Protein AF-A0A097CS65-F1 (afdb_monomer_lite)

Secondary structure (DSSP, 8-state):
-TT-HHHHHHHHHT-SS--HHHHHHHHHHHHHHTS---SS---HHHHHHHHHHHHHHTT------HHHHHHHHHT-BTTB--SSTTS---HHHHHHHHHHHHHTT----GGGGGGGB-SSSB-SSTT-----HHHHHHHHHHHHHHHHTT-GGGHHHHHHHHHHHHHTS-TTS---BTTBS-HHHHHHHHHHHHHHHS-HHHHHHHHHHHHHHHHHT--TTS---SSS--HHHHHHHHHHHHHS-----HHHHHHHHHHGGG--SS---PPP-EESSSEE--HHHHHHHHHHHHHHHHHHHHHHHHHHHHTS--------

Structure (mmCIF, N/CA/C/O backbone):
data_AF-A0A097CS65-F1
#
_entry.id   AF-A0A097CS65-F1
#
loop_
_atom_site.group_PDB
_atom_site.id
_atom_site.type_symbol
_atom_site.label_atom_id
_atom_site.label_alt_id
_atom_site.label_comp_id
_atom_site.label_asym_id
_atom_site.label_entity_id
_atom_site.label_seq_id
_atom_site.pdbx_PDB_ins_code
_atom_site.Cartn_x
_atom_site.Cartn_y
_atom_site.Cartn_z
_atom_site.occupancy
_atom_site.B_iso_or_equiv
_atom_site.auth_seq_id
_atom_site.auth_comp_id
_atom_site.auth_asym_id
_atom_site.auth_atom_id
_atom_site.pdbx_PDB_model_num
ATOM 1 N N . MET A 1 1 ? 13.591 -2.647 -22.847 1.00 85.56 1 MET A N 1
ATOM 2 C CA . MET A 1 1 ? 13.984 -1.318 -22.325 1.00 85.56 1 MET A CA 1
ATOM 3 C C . MET A 1 1 ? 13.027 -0.907 -21.216 1.00 85.56 1 MET A C 1
ATOM 5 O O . MET A 1 1 ? 11.834 -0.868 -21.488 1.00 85.56 1 MET A O 1
ATOM 9 N N . GLY A 1 2 ? 13.518 -0.660 -19.992 1.00 87.50 2 GLY A N 1
ATOM 10 C CA . GLY A 1 2 ? 12.720 -0.117 -18.874 1.00 87.50 2 GLY A CA 1
ATOM 11 C C . GLY A 1 2 ? 11.403 -0.847 -18.605 1.00 87.50 2 GLY A C 1
ATOM 12 O O . GLY A 1 2 ? 10.388 -0.191 -18.410 1.00 87.50 2 GLY A O 1
ATOM 13 N N . ALA A 1 3 ? 11.395 -2.180 -18.748 1.00 91.38 3 ALA A N 1
ATOM 14 C CA . ALA A 1 3 ? 10.194 -3.020 -18.682 1.00 91.38 3 ALA A CA 1
ATOM 15 C C . ALA A 1 3 ? 8.990 -2.512 -19.517 1.00 91.38 3 ALA A C 1
ATOM 17 O O . ALA A 1 3 ? 7.854 -2.863 -19.239 1.00 91.38 3 ALA A O 1
ATOM 18 N N . SER A 1 4 ? 9.198 -1.696 -20.552 1.00 94.25 4 SER A N 1
ATOM 19 C CA . SER A 1 4 ? 8.121 -1.062 -21.313 1.00 94.25 4 SER A CA 1
ATOM 20 C C . SER A 1 4 ? 8.055 -1.640 -22.731 1.00 94.25 4 SER A C 1
ATOM 22 O O . SER A 1 4 ? 8.985 -1.401 -23.516 1.00 94.25 4 SER A O 1
ATOM 24 N N . PRO A 1 5 ? 6.942 -2.288 -23.134 1.00 94.19 5 PRO A N 1
ATOM 25 C CA . PRO A 1 5 ? 6.734 -2.721 -24.517 1.00 94.19 5 PRO A CA 1
ATOM 26 C C . PRO A 1 5 ? 6.840 -1.567 -25.519 1.00 94.19 5 PRO A C 1
ATOM 28 O O . PRO A 1 5 ? 7.609 -1.661 -26.472 1.00 94.19 5 PRO A O 1
ATOM 31 N N . ALA A 1 6 ? 6.190 -0.431 -25.241 1.00 94.62 6 ALA A N 1
ATOM 32 C CA . ALA A 1 6 ? 6.225 0.747 -26.113 1.00 94.62 6 ALA A CA 1
ATOM 33 C C . ALA A 1 6 ? 7.654 1.286 -26.330 1.00 94.62 6 ALA A C 1
ATOM 35 O O . ALA A 1 6 ? 8.128 1.357 -27.462 1.00 94.62 6 ALA A O 1
ATOM 36 N N . ALA A 1 7 ? 8.386 1.588 -25.249 1.00 94.12 7 ALA A N 1
ATOM 37 C CA . ALA A 1 7 ? 9.783 2.020 -25.335 1.00 94.12 7 ALA A CA 1
ATOM 38 C C . ALA A 1 7 ? 10.686 0.996 -26.043 1.00 94.12 7 ALA A C 1
ATOM 40 O O . ALA A 1 7 ? 11.592 1.378 -26.776 1.00 94.12 7 ALA A O 1
ATOM 41 N N . THR A 1 8 ? 10.443 -0.304 -25.851 1.00 94.44 8 THR A N 1
ATOM 42 C CA . THR A 1 8 ? 11.221 -1.356 -26.521 1.00 94.44 8 THR A CA 1
ATOM 43 C C . THR A 1 8 ? 10.946 -1.392 -28.025 1.00 94.44 8 THR A C 1
ATOM 45 O O . THR A 1 8 ? 11.889 -1.538 -28.799 1.00 94.44 8 THR A O 1
ATOM 48 N N . ALA A 1 9 ? 9.695 -1.191 -28.448 1.00 94.56 9 ALA A N 1
ATOM 49 C CA . ALA A 1 9 ? 9.326 -1.094 -29.859 1.00 94.56 9 ALA A CA 1
ATOM 50 C C . ALA A 1 9 ? 9.947 0.138 -30.539 1.00 94.56 9 ALA A C 1
ATOM 52 O O . ALA A 1 9 ? 10.549 0.008 -31.603 1.00 94.56 9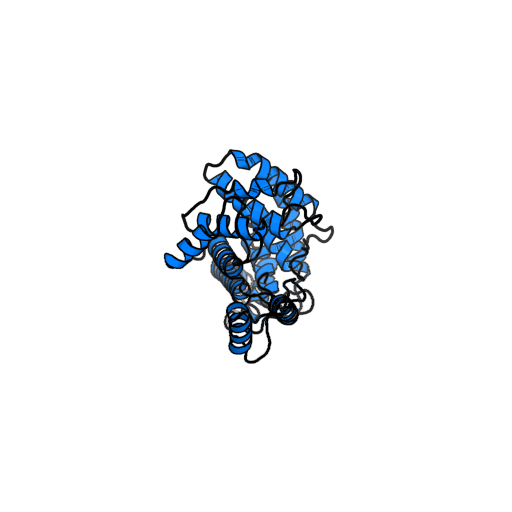 ALA A O 1
ATOM 53 N N . VAL A 1 10 ? 9.875 1.312 -29.899 1.00 94.94 10 VAL A N 1
ATOM 54 C CA . VAL A 1 10 ? 10.519 2.541 -30.402 1.00 94.94 10 VAL A CA 1
ATOM 55 C C . VAL A 1 10 ? 12.034 2.363 -30.490 1.00 94.94 10 VAL A C 1
ATOM 57 O O . VAL A 1 10 ? 12.642 2.686 -31.509 1.00 94.94 10 VAL A O 1
ATOM 60 N N . TRP A 1 11 ? 12.648 1.800 -29.446 1.00 94.25 11 TRP A N 1
ATOM 61 C CA . TRP A 1 11 ? 14.084 1.543 -29.423 1.00 94.25 11 TRP A CA 1
ATOM 62 C C . TRP A 1 11 ? 14.510 0.613 -30.559 1.00 94.25 11 TRP A C 1
ATOM 64 O O . TRP A 1 11 ? 15.461 0.935 -31.259 1.00 94.25 11 TRP A O 1
ATOM 74 N N . LEU A 1 12 ? 13.783 -0.485 -30.796 1.00 94.38 12 LEU A N 1
ATOM 75 C CA . LEU A 1 12 ? 14.022 -1.381 -31.932 1.00 94.38 12 LEU A CA 1
ATOM 76 C C . LEU A 1 12 ? 13.880 -0.666 -33.283 1.00 94.38 12 LEU A C 1
ATOM 78 O O . LEU A 1 12 ? 14.727 -0.851 -34.152 1.00 94.38 12 LEU A O 1
ATOM 82 N N . GLY A 1 13 ? 12.857 0.176 -33.448 1.00 92.56 13 GLY A N 1
ATOM 83 C CA . GLY A 1 13 ? 12.603 0.906 -34.696 1.00 92.56 13 GLY A CA 1
ATOM 84 C C . GLY A 1 13 ? 13.707 1.893 -35.090 1.00 92.56 13 GLY A C 1
ATOM 85 O O . GLY A 1 13 ? 13.902 2.153 -36.274 1.00 92.56 13 GLY A O 1
ATOM 86 N N . HIS A 1 14 ? 14.469 2.412 -34.124 1.00 92.69 14 HIS A N 1
ATOM 87 C CA . HIS A 1 14 ? 15.597 3.315 -34.379 1.00 92.69 14 HIS A CA 1
ATOM 88 C C . HIS A 1 14 ? 16.941 2.602 -34.585 1.00 92.69 14 HIS A C 1
ATOM 90 O O . HIS A 1 14 ? 17.962 3.258 -34.813 1.00 92.69 14 HIS A O 1
ATOM 96 N N . ARG A 1 15 ? 16.982 1.268 -34.507 1.00 89.81 15 ARG A N 1
ATOM 97 C CA . ARG A 1 15 ? 18.226 0.514 -34.674 1.00 89.81 15 ARG A CA 1
ATOM 98 C C . ARG A 1 15 ? 18.501 0.179 -36.131 1.00 89.81 15 ARG A C 1
ATOM 100 O O . ARG A 1 15 ? 17.616 -0.175 -36.897 1.00 89.81 15 ARG A O 1
ATOM 107 N N . ARG A 1 16 ? 19.788 0.221 -36.485 1.00 81.81 16 ARG A N 1
ATOM 108 C CA . ARG A 1 16 ? 20.292 -0.240 -37.792 1.00 81.81 16 ARG A CA 1
ATOM 109 C C . ARG A 1 16 ? 20.439 -1.761 -37.853 1.00 81.81 16 ARG A C 1
ATOM 111 O O . ARG A 1 16 ? 20.430 -2.324 -38.940 1.00 81.81 16 ARG A O 1
ATOM 118 N N . THR A 1 17 ? 20.605 -2.408 -36.699 1.00 85.00 17 THR A N 1
ATOM 119 C CA . THR A 1 17 ? 20.734 -3.861 -36.558 1.00 85.00 17 THR A CA 1
ATOM 120 C C . THR A 1 17 ? 19.657 -4.399 -35.630 1.00 85.00 17 THR A C 1
ATOM 122 O O . THR A 1 17 ? 19.383 -3.813 -34.576 1.00 85.00 17 THR A O 1
ATOM 125 N N . ASP A 1 18 ? 19.065 -5.520 -36.035 1.00 85.25 18 ASP A N 1
ATOM 126 C CA . ASP A 1 18 ? 18.045 -6.209 -35.253 1.00 85.25 18 ASP A CA 1
ATOM 127 C C . ASP A 1 18 ? 18.592 -6.637 -33.880 1.00 85.25 18 ASP A C 1
ATOM 129 O O . ASP A 1 18 ? 19.788 -6.902 -33.721 1.00 85.25 18 ASP A O 1
ATOM 133 N N . ASP A 1 19 ? 17.708 -6.695 -32.887 1.00 92.75 19 ASP A N 1
ATOM 134 C CA . ASP A 1 19 ? 18.006 -7.209 -31.553 1.00 92.75 19 ASP A CA 1
ATOM 135 C C . ASP A 1 19 ? 17.036 -8.362 -31.242 1.00 92.75 19 ASP A C 1
ATOM 137 O O . ASP A 1 19 ? 15.891 -8.134 -30.825 1.00 92.75 19 ASP A O 1
ATOM 141 N N . PRO A 1 20 ? 17.484 -9.622 -31.417 1.00 94.56 20 PRO A N 1
ATOM 142 C CA . PRO A 1 20 ? 16.637 -10.788 -31.203 1.00 94.56 20 PRO A CA 1
ATOM 143 C C . PRO A 1 20 ? 16.089 -10.903 -29.777 1.00 94.56 20 PRO A C 1
ATOM 145 O O . PRO A 1 20 ? 15.049 -11.527 -29.577 1.00 94.56 20 PRO A O 1
ATOM 148 N N . ALA A 1 21 ? 16.764 -10.344 -28.767 1.00 93.44 21 ALA A N 1
ATOM 149 C CA . ALA A 1 21 ? 16.286 -10.400 -27.389 1.00 93.44 21 ALA A CA 1
ATOM 150 C C . ALA A 1 21 ? 15.128 -9.422 -27.170 1.00 93.44 21 ALA A C 1
ATOM 152 O O . ALA A 1 21 ? 14.104 -9.807 -26.602 1.00 93.44 21 ALA A O 1
ATOM 153 N N . ALA A 1 22 ? 15.256 -8.192 -27.670 1.00 93.31 22 ALA A N 1
ATOM 154 C CA . ALA A 1 22 ? 14.179 -7.210 -27.619 1.00 93.31 22 ALA A CA 1
ATOM 155 C C . ALA A 1 22 ? 12.960 -7.656 -28.445 1.00 93.31 22 ALA A C 1
ATOM 157 O O . ALA A 1 22 ? 11.827 -7.476 -27.997 1.00 93.31 22 ALA A O 1
ATOM 158 N N . ARG A 1 23 ? 13.173 -8.301 -29.602 1.00 94.69 23 ARG A N 1
ATOM 159 C CA . ARG A 1 23 ? 12.072 -8.843 -30.410 1.00 94.69 23 ARG A CA 1
ATOM 160 C C . ARG A 1 23 ? 11.358 -10.004 -29.723 1.00 94.69 23 ARG A C 1
ATOM 162 O O . ARG A 1 23 ? 10.144 -9.942 -29.567 1.00 94.69 23 ARG A O 1
ATOM 169 N N . ARG A 1 24 ? 12.105 -10.981 -29.191 1.00 95.62 24 ARG A N 1
ATOM 170 C CA . ARG A 1 24 ? 11.527 -12.065 -28.374 1.00 95.62 24 ARG A CA 1
ATOM 171 C C . ARG A 1 24 ? 10.741 -11.538 -27.176 1.00 95.62 24 ARG A C 1
ATOM 173 O O . ARG A 1 24 ? 9.724 -12.123 -26.826 1.00 95.62 24 ARG A O 1
ATOM 180 N N . TYR A 1 25 ? 11.204 -10.460 -26.542 1.00 94.44 25 TYR A N 1
ATOM 181 C CA . TYR A 1 25 ? 10.463 -9.816 -25.460 1.00 94.44 25 TYR A CA 1
ATOM 182 C C . TYR A 1 25 ? 9.102 -9.295 -25.943 1.00 94.44 25 TYR A C 1
ATOM 184 O O . TYR A 1 25 ? 8.091 -9.613 -25.323 1.00 94.44 25 TYR A O 1
ATOM 192 N N . LEU A 1 26 ? 9.053 -8.556 -27.056 1.00 95.19 26 LEU A N 1
ATOM 193 C CA . LEU A 1 26 ? 7.787 -8.063 -27.611 1.00 95.19 26 LEU A CA 1
ATOM 194 C C . LEU A 1 26 ? 6.860 -9.211 -28.027 1.00 95.19 26 LEU A C 1
ATOM 196 O O . LEU A 1 26 ? 5.693 -9.210 -27.639 1.00 95.19 26 LEU A O 1
ATOM 200 N N . ASP A 1 27 ? 7.390 -10.212 -28.735 1.00 95.50 27 ASP A N 1
ATOM 201 C CA . ASP A 1 27 ? 6.625 -11.383 -29.176 1.00 95.50 27 ASP A CA 1
ATOM 202 C C . ASP A 1 27 ? 6.021 -12.132 -27.977 1.00 95.50 27 ASP A C 1
ATOM 204 O O . ASP A 1 27 ? 4.841 -12.483 -27.985 1.00 95.50 27 ASP A O 1
ATOM 208 N N . ALA A 1 28 ? 6.798 -12.321 -26.905 1.00 94.56 28 ALA A N 1
ATOM 209 C CA . ALA A 1 28 ? 6.329 -12.977 -25.688 1.00 94.56 28 ALA A CA 1
ATOM 210 C C . ALA A 1 28 ? 5.225 -12.181 -24.974 1.00 94.56 28 ALA A C 1
ATOM 212 O O . ALA A 1 28 ? 4.265 -12.770 -24.472 1.00 94.56 28 ALA A O 1
ATOM 213 N N . VAL A 1 29 ? 5.343 -10.850 -24.919 1.00 93.31 29 VAL A N 1
ATOM 214 C CA . VAL A 1 29 ? 4.339 -9.993 -24.274 1.00 93.31 29 VAL A CA 1
ATOM 215 C C . VAL A 1 29 ? 3.027 -9.994 -25.063 1.00 93.31 29 VAL A C 1
ATOM 217 O O . VAL A 1 29 ? 1.969 -10.152 -24.456 1.00 93.31 29 VAL A O 1
ATOM 220 N N . VAL A 1 30 ? 3.091 -9.898 -26.395 1.00 95.19 30 VAL A N 1
ATOM 221 C CA . VAL A 1 30 ? 1.914 -9.969 -27.279 1.00 95.19 30 VAL A CA 1
ATOM 222 C C . VAL A 1 30 ? 1.239 -11.337 -27.182 1.00 95.19 30 VAL A C 1
ATOM 224 O O . VAL A 1 30 ? 0.022 -11.418 -26.999 1.00 95.19 30 VAL A O 1
ATOM 227 N N . ALA A 1 31 ? 2.020 -12.419 -27.252 1.00 94.62 31 ALA A N 1
ATOM 228 C CA . ALA A 1 31 ? 1.500 -13.783 -27.192 1.00 94.62 31 ALA A CA 1
ATOM 229 C C . ALA A 1 31 ? 0.773 -14.077 -25.871 1.00 94.62 31 ALA A C 1
ATOM 231 O O . ALA A 1 31 ? -0.238 -14.775 -25.872 1.00 94.62 31 ALA A O 1
ATOM 232 N N . ARG A 1 32 ? 1.244 -13.516 -24.748 1.00 89.88 32 ARG A N 1
ATOM 233 C CA . ARG A 1 32 ? 0.662 -13.752 -23.416 1.00 89.88 32 ARG A CA 1
ATOM 234 C C . ARG A 1 32 ? -0.785 -13.269 -23.278 1.00 89.88 32 ARG A C 1
ATOM 236 O O . ARG A 1 32 ? -1.520 -13.831 -22.472 1.00 89.88 32 ARG A O 1
ATOM 243 N N . GLN A 1 33 ? -1.171 -12.234 -24.016 1.00 84.38 33 GLN A N 1
ATOM 244 C CA . GLN A 1 33 ? -2.496 -11.608 -23.929 1.00 84.38 33 GLN A CA 1
ATOM 245 C C . GLN A 1 33 ? -3.293 -11.727 -25.238 1.00 84.38 33 GLN A C 1
ATOM 247 O O . GLN A 1 33 ? -4.400 -11.208 -25.333 1.00 84.38 33 GLN A O 1
ATOM 252 N N . GLY A 1 34 ? -2.739 -12.390 -26.260 1.00 88.69 34 GLY A N 1
ATOM 253 C CA . GLY A 1 34 ? -3.389 -12.535 -27.563 1.00 88.69 34 GLY A CA 1
ATOM 254 C C . GLY A 1 34 ? -3.515 -11.224 -28.347 1.00 88.69 34 GLY A C 1
ATOM 255 O O . GLY A 1 34 ? -4.468 -11.066 -29.103 1.00 88.69 34 GLY A O 1
ATOM 256 N N . GLY A 1 35 ? -2.586 -10.278 -28.167 1.00 91.38 35 GLY A N 1
ATOM 257 C CA . GLY A 1 35 ? -2.581 -9.000 -28.891 1.00 91.38 35 GLY A CA 1
ATOM 258 C C . GLY A 1 35 ? -2.278 -7.793 -27.999 1.00 91.38 35 GLY A C 1
ATOM 259 O O . GLY A 1 35 ? -1.206 -7.206 -28.150 1.00 91.38 35 GLY A O 1
ATOM 260 N N . PRO A 1 36 ? -3.190 -7.405 -27.084 1.00 90.38 36 PRO A N 1
ATOM 261 C CA . PRO A 1 36 ? -2.984 -6.275 -26.177 1.00 90.38 36 PRO A CA 1
ATOM 262 C C . PRO A 1 36 ? -1.723 -6.430 -25.323 1.00 90.38 36 PRO A C 1
ATOM 264 O O . PRO A 1 36 ? -1.332 -7.539 -24.978 1.00 90.38 36 PRO A O 1
ATOM 267 N N . VAL A 1 37 ? -1.087 -5.326 -24.935 1.00 92.19 37 VAL A N 1
ATOM 268 C CA . VAL A 1 37 ? 0.133 -5.355 -24.111 1.00 92.19 37 VAL A CA 1
ATOM 269 C C . VAL A 1 37 ? 0.003 -4.400 -22.923 1.00 92.19 37 VAL A C 1
ATOM 271 O O . VAL A 1 37 ? -0.606 -3.344 -23.072 1.00 92.19 37 VAL A O 1
ATOM 274 N N . PRO A 1 38 ? 0.558 -4.737 -21.744 1.00 90.94 38 PRO A N 1
ATOM 275 C CA . PRO A 1 38 ? 0.570 -3.828 -20.602 1.00 90.94 38 PRO A CA 1
ATOM 276 C C . PRO A 1 38 ? 1.552 -2.670 -20.823 1.00 90.94 38 PRO A C 1
ATOM 278 O O . PRO A 1 38 ? 2.526 -2.789 -21.571 1.00 90.94 38 PRO A O 1
ATOM 281 N N . CYS A 1 39 ? 1.349 -1.571 -20.101 1.00 91.25 39 CYS A N 1
ATOM 282 C CA . CYS A 1 39 ? 2.249 -0.417 -20.103 1.00 91.25 39 CYS A CA 1
ATOM 283 C C . CYS A 1 39 ? 3.649 -0.737 -19.534 1.00 91.25 39 CYS A C 1
ATOM 285 O O . CYS A 1 39 ? 4.651 -0.174 -19.999 1.00 91.25 39 CYS A O 1
ATOM 287 N N . CYS A 1 40 ? 3.716 -1.681 -18.585 1.00 91.38 40 CYS A N 1
ATOM 288 C CA . CYS A 1 40 ? 4.924 -2.144 -17.912 1.00 91.38 40 CYS A CA 1
ATOM 289 C C . CYS A 1 40 ? 4.873 -3.663 -17.645 1.00 91.38 40 CYS A C 1
ATOM 291 O O . CYS A 1 40 ? 3.903 -4.190 -17.100 1.00 91.38 40 CYS A O 1
ATOM 293 N N . THR A 1 41 ? 5.913 -4.392 -18.050 1.00 92.38 41 THR A N 1
ATOM 294 C CA . THR A 1 41 ? 6.142 -5.810 -17.749 1.00 92.38 41 THR A CA 1
ATOM 295 C C . THR A 1 41 ? 7.604 -6.203 -18.027 1.00 92.38 41 THR A C 1
ATOM 297 O O . THR A 1 41 ? 8.161 -5.806 -19.059 1.00 92.38 41 THR A O 1
ATOM 300 N N . PRO A 1 42 ? 8.249 -7.019 -17.175 1.00 92.44 42 PRO A N 1
ATOM 301 C CA . PRO A 1 42 ? 7.727 -7.604 -15.938 1.00 92.44 42 PRO A CA 1
ATOM 302 C C . PRO A 1 42 ? 7.727 -6.630 -14.747 1.00 92.44 42 PRO A C 1
ATOM 304 O O . PRO A 1 42 ? 8.630 -5.815 -14.607 1.00 92.44 42 PRO A O 1
ATOM 307 N N . ILE A 1 43 ? 6.763 -6.811 -13.839 1.00 93.94 43 ILE A N 1
ATOM 308 C CA . ILE A 1 43 ? 6.668 -6.137 -12.526 1.00 93.94 43 ILE A CA 1
ATOM 309 C C . ILE A 1 43 ? 6.826 -7.145 -11.373 1.00 93.94 43 ILE A C 1
ATOM 311 O O . ILE A 1 43 ? 6.137 -7.096 -10.360 1.00 93.94 43 ILE A O 1
ATOM 315 N N . THR A 1 44 ? 7.679 -8.154 -11.564 1.00 93.88 44 THR A N 1
ATOM 316 C CA . THR A 1 44 ? 7.688 -9.365 -10.730 1.00 93.88 44 THR A CA 1
ATOM 317 C C . THR A 1 44 ? 8.073 -9.117 -9.280 1.00 93.88 44 THR A C 1
ATOM 319 O O . THR A 1 44 ? 7.498 -9.758 -8.407 1.00 93.88 44 THR A O 1
ATOM 322 N N . VAL A 1 45 ? 9.049 -8.244 -9.005 1.00 97.38 45 VAL A N 1
ATOM 323 C CA . VAL A 1 45 ? 9.486 -7.980 -7.623 1.00 97.38 45 VAL A CA 1
ATOM 324 C C . VAL A 1 45 ? 8.364 -7.270 -6.878 1.00 97.38 45 VAL A C 1
ATOM 326 O O . VAL A 1 45 ? 7.959 -7.748 -5.824 1.00 97.38 45 VAL A O 1
ATOM 329 N N . PHE A 1 46 ? 7.807 -6.229 -7.498 1.00 97.25 46 PHE A N 1
ATOM 330 C CA . PHE A 1 46 ? 6.639 -5.488 -7.028 1.00 97.25 46 PHE A CA 1
ATOM 331 C C . PHE A 1 46 ? 5.436 -6.399 -6.743 1.00 97.25 46 PHE A C 1
ATOM 333 O O . PHE A 1 46 ? 4.945 -6.451 -5.622 1.00 97.25 46 PHE A O 1
ATOM 340 N N . GLU A 1 47 ? 5.008 -7.208 -7.714 1.00 96.62 47 GLU A N 1
ATOM 341 C CA . GLU A 1 47 ? 3.840 -8.082 -7.557 1.00 96.62 47 GLU A CA 1
ATOM 342 C C . GLU A 1 47 ? 4.007 -9.083 -6.402 1.00 96.62 47 GLU A C 1
ATOM 344 O O . GLU A 1 47 ? 3.088 -9.298 -5.603 1.00 96.62 47 GLU A O 1
ATOM 349 N N . ARG A 1 48 ? 5.197 -9.680 -6.285 1.00 97.38 48 ARG A N 1
ATOM 350 C CA . ARG A 1 48 ? 5.505 -10.678 -5.255 1.00 97.38 48 ARG A CA 1
ATOM 351 C C . ARG A 1 48 ? 5.622 -10.054 -3.871 1.00 97.38 48 ARG A C 1
ATOM 353 O O . ARG A 1 48 ? 5.065 -10.610 -2.924 1.00 97.38 48 ARG A O 1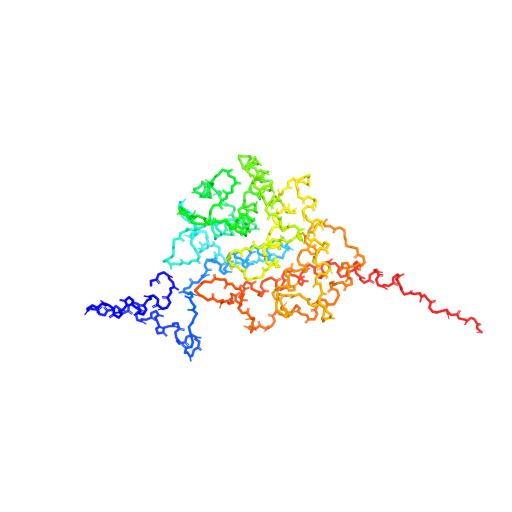
ATOM 360 N N . SER A 1 49 ? 6.333 -8.934 -3.744 1.00 98.06 49 SER A N 1
ATOM 361 C CA . SER A 1 49 ? 6.532 -8.279 -2.453 1.00 98.06 49 SER A CA 1
ATOM 362 C C . SER A 1 49 ? 5.223 -7.703 -1.921 1.00 98.06 49 SER A C 1
ATOM 364 O O . SER A 1 49 ? 4.886 -8.001 -0.779 1.00 98.06 49 SER A O 1
ATOM 366 N N . TRP A 1 50 ? 4.425 -7.002 -2.739 1.00 98.44 50 TRP A N 1
ATOM 367 C CA . TRP A 1 50 ? 3.119 -6.470 -2.317 1.00 98.44 50 TRP A CA 1
ATOM 368 C C . TRP A 1 50 ? 2.158 -7.568 -1.889 1.00 98.44 50 TRP A C 1
ATOM 370 O O . TRP A 1 50 ? 1.501 -7.443 -0.854 1.00 98.44 50 TRP A O 1
ATOM 380 N N . THR A 1 51 ? 2.081 -8.652 -2.667 1.00 98.12 51 THR A N 1
ATOM 381 C CA . THR A 1 51 ? 1.215 -9.791 -2.344 1.00 98.12 51 THR A CA 1
ATOM 382 C C . THR A 1 51 ? 1.592 -10.374 -0.985 1.00 98.12 51 THR A C 1
ATOM 384 O O . THR A 1 51 ? 0.740 -10.500 -0.107 1.00 98.12 51 THR A O 1
ATOM 387 N N . LEU A 1 52 ? 2.872 -10.691 -0.776 1.00 98.12 52 LEU A N 1
ATOM 388 C CA . LEU A 1 52 ? 3.333 -11.291 0.475 1.00 98.12 52 LEU A CA 1
ATOM 389 C C . LEU A 1 52 ? 3.218 -10.330 1.662 1.00 98.12 52 LEU A C 1
ATOM 391 O O . LEU A 1 52 ? 2.727 -10.74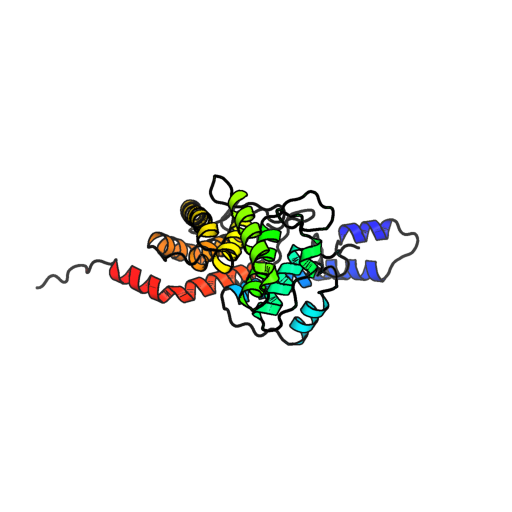1 2.710 1.00 98.12 52 LEU A O 1
ATOM 395 N N . ALA A 1 53 ? 3.606 -9.064 1.496 1.00 97.94 53 ALA A N 1
ATOM 396 C CA . ALA A 1 53 ? 3.476 -8.034 2.523 1.00 97.94 53 ALA A CA 1
ATOM 397 C C . ALA A 1 53 ? 2.017 -7.867 2.966 1.00 97.94 53 ALA A C 1
ATOM 399 O O . ALA A 1 53 ? 1.730 -7.911 4.159 1.00 97.94 53 ALA A O 1
ATOM 400 N N . THR A 1 54 ? 1.087 -7.760 2.013 1.00 98.31 54 THR A N 1
ATOM 401 C CA . THR A 1 54 ? -0.347 -7.576 2.286 1.00 98.31 54 THR A CA 1
ATOM 402 C C . THR A 1 54 ? -0.938 -8.754 3.057 1.00 98.31 54 THR A C 1
ATOM 404 O O . THR A 1 54 ? -1.624 -8.559 4.060 1.00 98.31 54 THR A O 1
ATOM 407 N N . LEU A 1 55 ? -0.646 -9.988 2.635 1.00 97.94 55 LEU A N 1
ATOM 408 C CA . LEU A 1 55 ? -1.145 -11.185 3.317 1.00 97.94 55 LEU A CA 1
ATOM 409 C C . LEU A 1 55 ? -0.511 -11.352 4.708 1.00 97.94 55 LEU A C 1
ATOM 411 O O . LEU A 1 55 ? -1.211 -11.643 5.681 1.00 97.94 55 LEU A O 1
ATOM 415 N N . ALA A 1 56 ? 0.798 -11.120 4.824 1.00 95.94 56 ALA A N 1
ATOM 416 C CA . ALA A 1 56 ? 1.512 -11.238 6.089 1.00 95.94 56 ALA A CA 1
ATOM 417 C C . ALA A 1 56 ? 1.111 -10.147 7.096 1.00 95.94 56 ALA A C 1
ATOM 419 O O . ALA A 1 56 ? 1.097 -10.410 8.302 1.00 95.94 56 ALA A O 1
ATOM 420 N N . ARG A 1 57 ? 0.755 -8.940 6.632 1.00 95.50 57 ARG A N 1
ATOM 421 C CA . ARG A 1 57 ? 0.278 -7.823 7.467 1.00 95.50 57 ARG A CA 1
ATOM 422 C C . ARG A 1 57 ? -0.952 -8.217 8.281 1.00 95.50 57 ARG A C 1
ATOM 424 O O . ARG A 1 57 ? -0.967 -8.020 9.491 1.00 95.50 57 ARG A O 1
ATOM 431 N N . VAL A 1 58 ? -1.933 -8.863 7.649 1.00 95.69 58 VAL A N 1
ATOM 432 C CA . VAL A 1 58 ? -3.167 -9.326 8.317 1.00 95.69 58 VAL A CA 1
ATOM 433 C C . VAL A 1 58 ? -3.012 -10.672 9.040 1.00 95.69 58 VAL A C 1
ATOM 435 O O . VAL A 1 58 ? -4.001 -11.291 9.437 1.00 95.69 58 VAL A O 1
ATOM 438 N N . GLY A 1 59 ? -1.776 -11.160 9.189 1.00 94.12 59 GLY A N 1
ATOM 439 C CA . GLY A 1 59 ? -1.481 -12.420 9.868 1.00 94.12 59 GLY A CA 1
ATOM 440 C C . GLY A 1 59 ? -2.040 -13.647 9.146 1.00 94.12 59 GLY A C 1
ATOM 441 O O . GLY A 1 59 ? -2.352 -14.649 9.792 1.00 94.12 59 GLY A O 1
ATOM 442 N N . LEU A 1 60 ? -2.217 -13.583 7.820 1.00 95.12 60 LEU A N 1
ATOM 443 C CA . LEU A 1 60 ? -2.533 -14.781 7.054 1.00 95.12 60 LEU A CA 1
ATOM 444 C C . LEU A 1 60 ? -1.273 -15.662 7.002 1.00 95.12 60 LEU A C 1
ATOM 446 O O . LEU A 1 60 ? -0.233 -15.183 6.545 1.00 95.12 60 LEU A O 1
ATOM 450 N N . PRO A 1 61 ? -1.336 -16.930 7.447 1.00 90.12 61 PRO A N 1
ATOM 451 C CA . PRO A 1 61 ? -0.205 -17.832 7.312 1.00 90.12 61 PRO A CA 1
ATOM 452 C C . PRO A 1 61 ? 0.037 -18.093 5.825 1.00 90.12 61 PRO A C 1
ATOM 454 O O . PRO A 1 61 ? -0.823 -18.631 5.127 1.00 90.12 61 PRO A O 1
ATOM 457 N N . VAL A 1 62 ? 1.205 -17.681 5.344 1.00 91.06 62 VAL A N 1
ATOM 458 C CA . VAL A 1 62 ? 1.674 -17.933 3.983 1.00 91.06 62 VAL A CA 1
ATOM 459 C C . VAL A 1 62 ? 2.986 -18.704 4.057 1.00 91.06 62 VAL A C 1
ATOM 461 O O . VAL A 1 62 ? 3.846 -18.389 4.876 1.00 91.06 62 VAL A O 1
ATOM 464 N N . ASP A 1 63 ? 3.132 -19.705 3.196 1.00 91.75 63 ASP A N 1
ATOM 465 C CA . ASP A 1 63 ? 4.355 -20.500 3.059 1.00 91.75 63 ASP A CA 1
ATOM 466 C C . ASP A 1 63 ? 4.887 -20.357 1.624 1.00 91.75 63 ASP A C 1
ATOM 468 O O . ASP A 1 63 ? 4.631 -21.201 0.757 1.00 91.75 63 ASP A O 1
ATOM 472 N N . PRO A 1 64 ? 5.523 -19.215 1.295 1.00 92.62 64 PRO A N 1
ATOM 473 C CA . PRO A 1 64 ? 6.124 -19.041 -0.013 1.00 92.62 64 PRO A CA 1
ATOM 474 C C . PRO A 1 64 ? 7.301 -20.005 -0.154 1.00 92.62 64 PRO A C 1
ATOM 476 O O . PRO A 1 64 ? 8.241 -19.978 0.638 1.00 92.62 64 PRO A O 1
ATOM 479 N N . GLY A 1 65 ? 7.288 -20.819 -1.212 1.00 92.75 65 GLY A N 1
ATOM 480 C CA . GLY A 1 65 ? 8.373 -21.763 -1.472 1.00 92.75 65 GLY A CA 1
ATOM 481 C C . GLY A 1 65 ? 9.748 -21.082 -1.483 1.00 92.75 65 GLY A C 1
ATOM 482 O O . GLY A 1 65 ? 9.890 -19.950 -1.952 1.00 92.75 65 GLY A O 1
ATOM 483 N N . ALA A 1 66 ? 10.781 -21.793 -1.017 1.00 92.81 66 ALA A N 1
ATOM 484 C CA . ALA A 1 66 ? 12.123 -21.245 -0.780 1.00 92.81 66 ALA A CA 1
ATOM 485 C C . ALA A 1 66 ? 12.714 -20.462 -1.969 1.00 92.81 66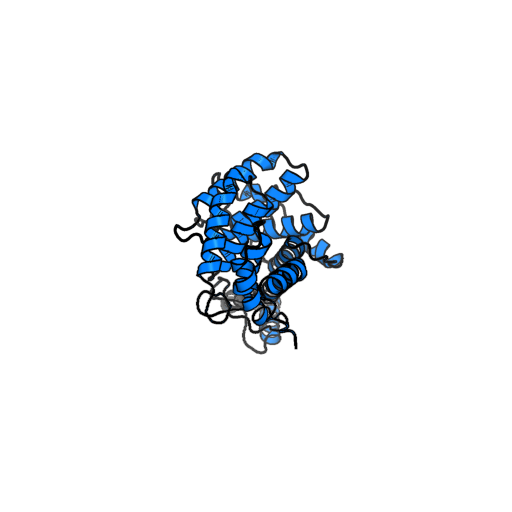 ALA A C 1
ATOM 487 O O . ALA A 1 66 ? 13.400 -19.460 -1.770 1.00 92.81 66 ALA A O 1
ATOM 488 N N . ARG A 1 67 ? 12.405 -20.874 -3.207 1.00 95.12 67 ARG A N 1
ATOM 489 C CA . ARG A 1 67 ? 12.822 -20.166 -4.427 1.00 95.12 67 ARG A CA 1
ATOM 490 C C . ARG A 1 67 ? 12.280 -18.735 -4.495 1.00 95.12 67 ARG A C 1
ATOM 492 O O . ARG A 1 67 ? 13.023 -17.833 -4.852 1.00 95.12 67 ARG A O 1
ATOM 499 N N . LEU A 1 68 ? 11.012 -18.518 -4.145 1.00 94.62 68 LEU A N 1
ATOM 500 C CA . LEU A 1 68 ? 10.390 -17.194 -4.191 1.00 94.62 68 LEU A CA 1
ATOM 501 C C . LEU A 1 68 ? 11.044 -16.235 -3.187 1.00 94.62 68 LEU A C 1
ATOM 503 O O . LEU A 1 68 ? 11.339 -15.093 -3.531 1.00 94.62 68 LEU A O 1
ATOM 507 N N . LEU A 1 69 ? 11.314 -16.719 -1.971 1.00 94.19 69 LEU A N 1
ATOM 508 C CA . LEU A 1 69 ? 12.025 -15.953 -0.945 1.00 94.19 69 LEU A CA 1
ATOM 509 C C . LEU A 1 69 ? 13.452 -15.610 -1.381 1.00 94.19 69 LEU A C 1
ATOM 511 O O . LEU A 1 69 ? 13.882 -14.471 -1.222 1.00 94.19 69 LEU A O 1
ATOM 515 N N . ALA A 1 70 ? 14.168 -16.579 -1.959 1.00 94.81 70 ALA A N 1
ATOM 516 C CA . ALA A 1 70 ? 15.514 -16.360 -2.475 1.00 94.81 70 ALA A CA 1
ATOM 517 C C . ALA A 1 70 ? 15.526 -15.332 -3.617 1.00 94.81 70 ALA A C 1
ATOM 519 O O . ALA A 1 70 ? 16.390 -14.463 -3.639 1.00 94.81 70 ALA A O 1
ATOM 520 N N . GLU A 1 71 ? 14.551 -15.384 -4.529 1.00 95.12 71 GLU A N 1
ATOM 521 C CA . GLU A 1 71 ? 14.416 -14.415 -5.624 1.00 95.12 71 GLU A CA 1
ATOM 522 C C . GLU A 1 71 ? 14.108 -12.996 -5.116 1.00 95.12 71 GLU A C 1
ATOM 524 O O . GLU A 1 71 ? 14.648 -12.035 -5.656 1.00 95.12 71 GLU A O 1
ATOM 529 N N . LEU A 1 72 ? 13.282 -12.845 -4.073 1.00 95.44 72 LEU A N 1
ATOM 530 C CA . LEU A 1 72 ? 13.020 -11.540 -3.451 1.00 95.44 72 LEU A CA 1
ATOM 531 C C . LEU A 1 72 ? 14.240 -10.993 -2.708 1.00 95.44 72 LEU A C 1
ATOM 533 O O . LEU A 1 72 ? 14.566 -9.821 -2.859 1.00 95.44 72 LEU A O 1
ATOM 537 N N . ALA A 1 73 ? 14.938 -11.837 -1.947 1.00 96.00 73 ALA A N 1
ATOM 538 C CA . ALA A 1 73 ? 16.170 -11.440 -1.272 1.00 96.00 73 ALA A CA 1
ATOM 539 C C . ALA A 1 73 ? 17.262 -11.044 -2.279 1.00 96.00 73 ALA A C 1
ATOM 541 O O . ALA A 1 73 ? 17.933 -10.038 -2.089 1.00 96.00 73 ALA A O 1
ATOM 542 N N . ALA A 1 74 ? 17.393 -11.783 -3.385 1.00 95.62 74 ALA A N 1
ATOM 543 C CA . ALA A 1 74 ? 18.346 -11.477 -4.450 1.00 95.62 74 ALA A CA 1
ATOM 544 C C . ALA A 1 74 ? 17.999 -10.203 -5.243 1.00 95.62 74 ALA A C 1
ATOM 546 O O . ALA A 1 74 ? 18.863 -9.669 -5.934 1.00 95.62 74 ALA A O 1
ATOM 547 N N . ALA A 1 75 ? 16.756 -9.716 -5.161 1.00 95.75 75 ALA A N 1
ATOM 548 C CA . ALA A 1 75 ? 16.363 -8.450 -5.773 1.00 95.75 75 ALA A CA 1
ATOM 549 C C . ALA A 1 75 ? 16.852 -7.223 -4.982 1.00 95.75 75 ALA A C 1
ATOM 551 O O . ALA A 1 75 ? 16.870 -6.128 -5.540 1.00 95.75 75 ALA A O 1
ATOM 552 N N . LEU A 1 76 ? 17.246 -7.388 -3.711 1.00 96.12 76 LEU A N 1
ATOM 553 C CA . LEU A 1 76 ? 17.821 -6.319 -2.894 1.00 96.12 76 LEU A CA 1
ATOM 554 C C . LEU A 1 76 ? 19.319 -6.167 -3.185 1.00 96.12 76 LEU A C 1
ATOM 556 O O . LEU A 1 76 ? 20.122 -7.044 -2.869 1.00 96.12 76 LEU A O 1
ATOM 560 N N . GLY A 1 77 ? 19.694 -5.025 -3.755 1.00 94.94 77 GLY A N 1
ATOM 561 C CA . GLY A 1 77 ? 21.079 -4.576 -3.882 1.00 94.94 77 GLY A CA 1
ATOM 562 C C . GLY A 1 77 ? 21.434 -3.458 -2.889 1.00 94.94 77 GLY A C 1
ATOM 563 O O . GLY A 1 77 ? 20.606 -3.077 -2.059 1.00 94.94 77 GLY A O 1
ATOM 564 N N . PRO A 1 78 ? 22.649 -2.881 -2.996 1.00 94.38 78 PRO A N 1
ATOM 565 C CA . PRO A 1 78 ? 23.094 -1.770 -2.145 1.00 94.38 78 PRO A CA 1
ATOM 566 C C . PRO A 1 78 ? 22.165 -0.549 -2.200 1.00 94.38 78 PRO A C 1
ATOM 568 O O . PRO A 1 78 ? 21.891 0.071 -1.180 1.00 94.38 78 PRO A O 1
ATOM 571 N N . ASP A 1 79 ? 21.622 -0.258 -3.384 1.00 95.75 79 ASP A N 1
ATOM 572 C CA . ASP A 1 79 ? 20.685 0.847 -3.614 1.00 95.75 79 ASP A CA 1
ATOM 573 C C . ASP A 1 79 ? 19.211 0.464 -3.366 1.00 95.75 79 ASP A C 1
ATOM 575 O O . ASP A 1 79 ? 18.319 1.282 -3.584 1.00 95.75 79 ASP A O 1
ATOM 579 N N . GLY A 1 80 ? 18.935 -0.768 -2.926 1.00 97.62 80 GLY A N 1
ATOM 580 C CA . GLY A 1 80 ? 17.583 -1.303 -2.761 1.00 97.62 80 GLY A CA 1
ATOM 581 C C . GLY A 1 80 ? 17.150 -2.237 -3.895 1.00 97.62 80 GLY A C 1
ATOM 582 O O . GLY A 1 80 ? 17.982 -2.864 -4.550 1.00 97.62 80 GLY A O 1
ATOM 583 N N . ALA A 1 81 ? 15.840 -2.366 -4.095 1.00 97.88 81 ALA A N 1
ATOM 584 C CA . ALA A 1 81 ? 15.212 -3.205 -5.110 1.00 97.88 81 ALA A CA 1
ATOM 585 C C . ALA A 1 81 ? 14.426 -2.362 -6.120 1.00 97.88 81 ALA A C 1
ATOM 587 O O . ALA A 1 81 ? 13.838 -1.340 -5.774 1.00 97.88 81 ALA A O 1
ATOM 588 N N . ALA A 1 82 ? 14.399 -2.825 -7.368 1.00 96.56 82 ALA A N 1
ATOM 589 C CA . ALA A 1 82 ? 13.566 -2.270 -8.429 1.00 96.56 82 ALA A CA 1
ATOM 590 C C . ALA A 1 82 ? 12.256 -3.053 -8.559 1.00 96.56 82 ALA A C 1
ATOM 592 O O . ALA A 1 82 ? 12.226 -4.257 -8.287 1.00 96.56 82 ALA A O 1
ATOM 593 N N . THR A 1 83 ? 11.207 -2.416 -9.088 1.00 94.75 83 THR A N 1
ATOM 594 C CA . THR A 1 83 ? 9.914 -3.050 -9.435 1.00 94.75 83 THR A CA 1
ATOM 595 C C . THR A 1 83 ? 10.077 -4.349 -10.246 1.00 94.75 83 THR A C 1
ATOM 597 O O . THR A 1 83 ? 9.330 -5.322 -10.074 1.00 94.75 83 THR A O 1
ATOM 600 N N . GLY A 1 84 ? 11.078 -4.390 -11.128 1.00 91.62 84 GLY A N 1
ATOM 601 C CA . GLY A 1 84 ? 11.432 -5.551 -11.935 1.00 91.62 84 GLY A CA 1
ATOM 602 C C . GLY A 1 84 ? 12.766 -5.371 -12.671 1.00 91.62 84 GLY A C 1
ATOM 603 O O . GLY A 1 84 ? 13.335 -4.276 -12.673 1.00 91.62 84 GLY A O 1
ATOM 604 N N . PRO A 1 85 ? 13.289 -6.436 -13.306 1.00 84.06 85 PRO A N 1
ATOM 605 C CA . PRO A 1 85 ? 14.544 -6.374 -14.049 1.00 84.06 85 PRO A CA 1
ATOM 606 C C . PRO A 1 85 ? 14.572 -5.259 -15.106 1.00 84.06 85 PRO A C 1
ATOM 608 O O . PRO A 1 85 ? 13.682 -5.160 -15.951 1.00 84.06 85 PRO A O 1
ATOM 611 N N . GLY A 1 86 ? 15.636 -4.451 -15.092 1.00 83.00 86 GLY A N 1
ATOM 612 C CA . GLY A 1 86 ? 15.849 -3.364 -16.054 1.00 83.00 86 GLY A CA 1
ATOM 613 C C . GLY A 1 86 ? 15.199 -2.026 -15.686 1.00 83.00 86 GLY A C 1
ATOM 614 O O . GLY A 1 86 ? 15.225 -1.113 -16.512 1.00 83.00 86 GLY A O 1
ATOM 615 N N . LEU A 1 87 ? 14.635 -1.909 -14.481 1.00 92.81 87 LEU A N 1
ATOM 616 C CA . LEU A 1 87 ? 14.210 -0.650 -13.865 1.00 92.81 87 LEU A CA 1
ATOM 617 C C . LEU A 1 87 ? 15.207 -0.226 -12.769 1.00 92.81 87 LEU A C 1
ATOM 619 O O . LEU A 1 87 ? 15.918 -1.085 -12.238 1.00 92.81 87 LEU A O 1
ATOM 623 N N . PRO A 1 88 ? 15.301 1.075 -12.442 1.00 95.00 88 PRO A N 1
ATOM 624 C CA . PRO A 1 88 ? 16.098 1.539 -11.311 1.00 95.00 88 PRO A CA 1
ATOM 625 C C . PRO A 1 88 ? 15.470 1.107 -9.980 1.00 95.00 88 PRO A C 1
ATOM 627 O O . PRO A 1 88 ? 14.256 0.924 -9.895 1.00 95.00 88 PRO A O 1
ATOM 630 N N . ALA A 1 89 ? 16.302 0.966 -8.947 1.00 97.12 89 ALA A N 1
ATOM 631 C CA . ALA A 1 89 ? 15.824 0.748 -7.586 1.00 97.12 89 ALA A CA 1
ATOM 632 C C . ALA A 1 89 ? 15.034 1.961 -7.072 1.00 97.12 89 ALA A C 1
ATOM 634 O O . ALA A 1 89 ? 15.314 3.097 -7.467 1.00 97.12 89 ALA A O 1
ATOM 635 N N . ASP A 1 90 ? 14.063 1.698 -6.200 1.00 97.75 90 ASP A N 1
ATOM 636 C CA . ASP A 1 90 ? 13.146 2.698 -5.659 1.00 97.75 90 ASP A CA 1
ATOM 637 C C . ASP A 1 90 ? 12.762 2.388 -4.207 1.00 97.75 90 ASP A C 1
ATOM 639 O O . ASP A 1 90 ? 12.763 1.227 -3.785 1.00 97.75 90 ASP A O 1
ATOM 643 N N . ALA A 1 91 ? 12.452 3.415 -3.415 1.00 98.25 91 ALA A N 1
ATOM 644 C CA . ALA A 1 91 ? 12.154 3.257 -1.993 1.00 98.25 91 ALA A CA 1
ATOM 645 C C . ALA A 1 91 ? 10.863 2.464 -1.730 1.00 98.25 91 ALA A C 1
ATOM 647 O O . ALA A 1 91 ? 10.767 1.774 -0.712 1.00 98.25 91 ALA A O 1
ATOM 648 N N . ASP A 1 92 ? 9.884 2.526 -2.634 1.00 98.50 92 ASP A N 1
ATOM 649 C CA . ASP A 1 92 ? 8.572 1.897 -2.459 1.00 98.50 92 ASP A CA 1
ATOM 650 C C . ASP A 1 92 ? 8.681 0.367 -2.569 1.00 98.50 92 ASP A C 1
ATOM 652 O O . ASP A 1 92 ? 8.317 -0.394 -1.666 1.00 98.50 92 ASP A O 1
ATOM 656 N N . THR A 1 93 ? 9.319 -0.102 -3.640 1.00 98.56 93 THR A N 1
ATOM 657 C CA . THR A 1 93 ? 9.626 -1.513 -3.850 1.00 98.56 93 THR A CA 1
ATOM 658 C C . THR A 1 93 ? 10.616 -2.019 -2.819 1.00 98.56 93 THR A C 1
ATOM 660 O O . THR A 1 93 ? 10.403 -3.091 -2.247 1.00 98.56 93 THR A O 1
ATOM 663 N N . THR A 1 94 ? 11.673 -1.254 -2.536 1.00 98.81 94 THR A N 1
ATOM 664 C CA . THR A 1 94 ? 12.671 -1.630 -1.527 1.00 98.81 94 THR A CA 1
ATOM 665 C C . THR A 1 94 ? 12.020 -1.864 -0.170 1.00 98.81 94 THR A C 1
ATOM 667 O O . THR A 1 94 ? 12.222 -2.920 0.432 1.00 98.81 94 THR A O 1
ATOM 670 N N . SER A 1 95 ? 11.202 -0.922 0.300 1.00 98.81 95 SER A N 1
ATOM 671 C CA . SER A 1 95 ? 10.549 -1.022 1.607 1.00 98.81 95 SER A CA 1
ATOM 672 C C . SER A 1 95 ? 9.575 -2.197 1.678 1.00 98.81 95 SER A C 1
ATOM 674 O O . SER A 1 95 ? 9.619 -2.964 2.641 1.00 98.81 95 SER A O 1
ATOM 676 N N . THR A 1 96 ? 8.785 -2.432 0.629 1.00 98.69 96 THR A N 1
ATOM 677 C CA . THR A 1 96 ? 7.847 -3.561 0.599 1.00 98.69 96 THR A CA 1
ATOM 678 C C . THR A 1 96 ? 8.561 -4.916 0.556 1.00 98.69 96 THR A C 1
ATOM 680 O O . THR A 1 96 ? 8.129 -5.860 1.221 1.00 98.69 96 THR A O 1
ATOM 683 N N . VAL A 1 97 ? 9.680 -5.039 -0.171 1.00 98.69 97 VAL A N 1
ATOM 684 C CA . VAL A 1 97 ? 10.504 -6.264 -0.170 1.00 98.69 97 VAL A CA 1
ATOM 685 C C . VAL A 1 97 ? 11.092 -6.519 1.220 1.00 98.69 97 VAL A C 1
ATOM 687 O O . VAL A 1 97 ? 10.974 -7.633 1.734 1.00 98.69 97 VAL A O 1
ATOM 690 N N . LEU A 1 98 ? 11.683 -5.495 1.843 1.00 98.69 98 LEU A N 1
ATOM 691 C CA . LEU A 1 98 ? 12.258 -5.584 3.189 1.00 98.69 98 LEU A CA 1
ATOM 692 C C . LEU A 1 98 ? 11.202 -5.989 4.223 1.00 98.69 98 LEU A C 1
ATOM 694 O O . LEU A 1 98 ? 11.437 -6.895 5.024 1.00 98.69 98 LEU A O 1
ATOM 698 N N . TYR A 1 99 ? 10.023 -5.365 4.176 1.00 98.62 99 TYR A N 1
ATOM 699 C CA . TYR A 1 99 ? 8.914 -5.690 5.067 1.00 98.62 99 TYR A CA 1
ATOM 700 C C . TYR A 1 99 ? 8.403 -7.119 4.850 1.00 98.62 99 TYR A C 1
ATOM 702 O O . TYR A 1 99 ? 8.253 -7.868 5.816 1.00 98.62 99 TYR A O 1
ATOM 710 N N . ALA A 1 100 ? 8.191 -7.544 3.599 1.00 98.25 100 ALA A N 1
ATOM 711 C CA . ALA A 1 100 ? 7.754 -8.905 3.293 1.00 98.25 100 ALA A CA 1
ATOM 712 C C . ALA A 1 100 ? 8.747 -9.952 3.825 1.00 98.25 100 ALA A C 1
ATOM 714 O O . ALA A 1 100 ? 8.343 -10.884 4.518 1.00 98.25 100 ALA A O 1
ATOM 715 N N . LEU A 1 101 ? 10.046 -9.785 3.557 1.00 97.88 101 LEU A N 1
ATOM 716 C CA . LEU A 1 101 ? 11.087 -10.699 4.034 1.00 97.88 101 LEU A CA 1
ATOM 717 C C . LEU A 1 101 ? 11.148 -10.752 5.566 1.00 97.88 101 LEU A C 1
ATOM 719 O O . LEU A 1 101 ? 11.194 -11.841 6.143 1.00 97.88 101 LEU A O 1
ATOM 723 N N . ALA A 1 102 ? 11.074 -9.599 6.231 1.00 97.31 102 ALA A N 1
ATOM 724 C CA . ALA A 1 102 ? 11.045 -9.510 7.685 1.00 97.31 102 ALA A CA 1
ATOM 725 C C . ALA A 1 102 ? 9.851 -10.260 8.298 1.00 97.31 102 ALA A C 1
ATOM 727 O O . ALA A 1 102 ? 10.025 -11.097 9.187 1.00 97.31 102 ALA A O 1
ATOM 728 N N . ARG A 1 103 ? 8.642 -10.041 7.765 1.00 96.69 103 ARG A N 1
ATOM 729 C CA . ARG A 1 103 ? 7.415 -10.727 8.204 1.00 96.69 103 ARG A CA 1
ATOM 730 C C . ARG A 1 103 ? 7.438 -12.238 7.953 1.00 96.69 103 ARG A C 1
ATOM 732 O O . ARG A 1 103 ? 6.695 -12.964 8.605 1.00 96.69 103 ARG A O 1
ATOM 739 N N . LEU A 1 104 ? 8.294 -12.706 7.047 1.00 95.44 104 LEU A N 1
ATOM 740 C CA . LEU A 1 104 ? 8.490 -14.118 6.703 1.00 95.44 104 LEU A CA 1
ATOM 741 C C . LEU A 1 104 ? 9.717 -14.735 7.398 1.00 95.44 104 LEU A C 1
ATOM 743 O O . LEU A 1 104 ? 10.189 -15.802 7.005 1.00 95.44 104 LEU A O 1
ATOM 747 N N . GLY A 1 105 ? 10.247 -14.074 8.434 1.00 94.44 105 GLY A N 1
ATOM 748 C CA . GLY A 1 105 ? 11.342 -14.597 9.254 1.00 94.44 105 GLY A CA 1
ATOM 749 C C . GLY A 1 105 ? 12.716 -14.525 8.586 1.00 94.44 105 GLY A C 1
ATOM 750 O O . GLY A 1 105 ? 13.624 -15.268 8.956 1.00 94.44 105 GLY A O 1
ATOM 751 N N . ARG A 1 106 ? 12.881 -13.655 7.586 1.00 95.69 106 ARG A N 1
ATOM 752 C CA . ARG A 1 106 ? 14.145 -13.409 6.877 1.00 95.69 106 ARG A CA 1
ATOM 753 C C . ARG A 1 106 ? 14.491 -11.914 6.868 1.00 95.69 106 ARG A C 1
ATOM 755 O O . ARG A 1 106 ? 14.654 -11.356 5.788 1.00 95.69 106 ARG A O 1
ATOM 762 N N . PRO A 1 107 ? 14.562 -11.238 8.030 1.00 96.81 107 PRO A N 1
ATOM 763 C CA . PRO A 1 107 ? 14.806 -9.801 8.061 1.00 96.81 107 PRO A CA 1
ATOM 764 C C . PRO A 1 107 ? 16.139 -9.448 7.396 1.00 96.81 107 PRO A C 1
ATOM 766 O O . PRO A 1 107 ? 17.150 -10.121 7.602 1.00 96.81 107 PRO A O 1
ATOM 769 N N . VAL A 1 108 ? 16.116 -8.381 6.602 1.00 97.31 108 VAL A N 1
ATOM 770 C CA . VAL A 1 108 ? 17.287 -7.778 5.962 1.00 97.31 108 VAL A CA 1
ATOM 771 C C . VAL A 1 108 ? 17.330 -6.326 6.406 1.00 97.31 108 VAL A C 1
ATOM 773 O O . VAL A 1 108 ? 16.313 -5.642 6.375 1.00 97.31 108 VAL A O 1
ATOM 776 N N . ASP A 1 109 ? 18.504 -5.871 6.829 1.00 97.00 109 ASP A N 1
ATOM 777 C CA . ASP A 1 109 ? 18.696 -4.523 7.351 1.00 97.00 109 ASP A CA 1
ATOM 778 C C . ASP A 1 109 ? 18.231 -3.439 6.350 1.00 97.00 109 ASP A C 1
ATOM 780 O O . ASP A 1 109 ? 18.713 -3.421 5.213 1.00 97.00 109 ASP A O 1
ATOM 784 N N . PRO A 1 110 ? 17.331 -2.510 6.733 1.00 97.88 110 PRO A N 1
ATOM 785 C CA . PRO A 1 110 ? 16.735 -1.551 5.805 1.00 97.88 110 PRO A CA 1
ATOM 786 C C . PRO A 1 110 ? 17.629 -0.328 5.527 1.00 97.88 110 PRO A C 1
ATOM 788 O O . PRO A 1 110 ? 17.130 0.736 5.163 1.00 97.88 110 PRO A O 1
ATOM 791 N N . ALA A 1 111 ? 18.952 -0.437 5.696 1.00 97.75 111 ALA A N 1
ATOM 792 C CA . ALA A 1 111 ? 19.886 0.676 5.512 1.00 97.75 111 ALA A CA 1
ATOM 793 C C . ALA A 1 111 ? 19.881 1.262 4.090 1.00 97.75 111 ALA A C 1
ATOM 795 O O . ALA A 1 111 ? 20.123 2.458 3.940 1.00 97.75 111 ALA A O 1
ATOM 796 N N . SER A 1 112 ? 19.539 0.472 3.067 1.00 97.75 112 SER A N 1
ATOM 797 C CA . SER A 1 112 ? 19.405 0.961 1.687 1.00 97.75 112 SER A CA 1
ATOM 798 C C . SER A 1 112 ? 18.328 2.042 1.534 1.00 97.75 112 SER A C 1
ATOM 800 O O . SER A 1 112 ? 18.450 2.907 0.669 1.00 97.75 112 SER A O 1
ATOM 802 N N . LEU A 1 113 ? 17.313 2.070 2.409 1.00 98.19 113 LEU A N 1
ATOM 803 C CA . LEU A 1 113 ? 16.286 3.117 2.404 1.00 98.19 113 LEU A CA 1
ATOM 804 C C . LEU A 1 113 ? 16.846 4.493 2.785 1.00 98.19 113 LEU A C 1
ATOM 806 O O . LEU A 1 113 ? 16.301 5.506 2.356 1.00 98.19 113 LEU A O 1
ATOM 810 N N . LEU A 1 114 ? 17.957 4.559 3.529 1.00 96.31 114 LEU A N 1
ATOM 811 C CA . LEU A 1 114 ? 18.568 5.830 3.938 1.00 96.31 114 LEU A CA 1
ATOM 812 C C . LEU A 1 114 ? 19.090 6.643 2.745 1.00 96.31 114 LEU A C 1
ATOM 814 O O . LEU A 1 114 ? 19.230 7.856 2.848 1.00 96.31 114 LEU A O 1
ATOM 818 N N . HIS A 1 115 ? 19.324 6.004 1.595 1.00 95.75 115 HIS A N 1
ATOM 819 C CA . HIS A 1 115 ? 19.681 6.694 0.353 1.00 95.75 115 HIS A CA 1
ATOM 820 C C . HIS A 1 115 ? 18.548 7.551 -0.228 1.00 95.75 115 HIS A C 1
ATOM 822 O O . HIS A 1 115 ? 18.801 8.348 -1.131 1.00 95.75 115 HIS A O 1
ATOM 828 N N . TYR A 1 116 ? 17.323 7.372 0.267 1.00 97.44 116 TYR A N 1
ATOM 829 C CA . TYR A 1 116 ? 16.123 8.056 -0.201 1.00 97.44 116 TYR A CA 1
ATOM 830 C C . TYR A 1 116 ? 15.592 9.081 0.815 1.00 97.44 116 TYR A C 1
ATOM 832 O O . TYR A 1 116 ? 14.600 9.750 0.530 1.00 97.44 116 TYR A O 1
ATOM 840 N N . ASP A 1 117 ? 16.227 9.212 1.986 1.00 96.25 117 ASP A N 1
ATOM 841 C CA . ASP A 1 117 ? 15.804 10.121 3.057 1.00 96.25 117 ASP A CA 1
ATOM 842 C C . ASP A 1 117 ? 16.097 11.587 2.691 1.00 96.25 117 ASP A C 1
ATOM 844 O O . ASP A 1 117 ? 17.247 11.974 2.482 1.00 96.25 117 ASP A O 1
ATOM 848 N N . LEU A 1 118 ? 15.051 12.414 2.636 1.00 95.81 118 LEU A N 1
ATOM 849 C CA . LEU A 1 118 ? 15.126 13.863 2.412 1.00 95.81 118 LEU A CA 1
ATOM 850 C C . LEU A 1 118 ? 15.047 14.661 3.726 1.00 95.81 118 LEU A C 1
ATOM 852 O O . LEU A 1 118 ? 14.848 15.877 3.722 1.00 95.81 118 LEU A O 1
ATOM 856 N N . GLY A 1 119 ? 15.138 13.990 4.874 1.00 93.81 119 GLY A N 1
ATOM 857 C CA . GLY A 1 119 ? 15.051 14.576 6.208 1.00 93.81 119 GLY A CA 1
ATOM 858 C C . GLY A 1 119 ? 13.615 14.733 6.711 1.00 93.81 119 GLY A C 1
ATOM 859 O O . GLY A 1 119 ? 13.334 14.401 7.861 1.00 93.81 119 GLY A O 1
ATOM 860 N N . SER A 1 120 ? 12.670 15.183 5.883 1.00 93.31 120 SER A N 1
ATOM 861 C CA . SER A 1 120 ? 11.243 15.238 6.258 1.00 93.31 120 SER A CA 1
ATOM 862 C C . SER A 1 120 ? 10.508 13.940 5.922 1.00 93.31 120 SER A C 1
ATOM 864 O O . SER A 1 120 ? 9.804 13.390 6.764 1.00 93.31 120 SER A O 1
ATOM 866 N N . HIS A 1 121 ? 10.756 13.406 4.732 1.00 96.81 121 HIS A N 1
ATOM 867 C CA . HIS A 1 121 ? 10.154 12.200 4.172 1.00 96.81 121 HIS A CA 1
ATOM 868 C C . HIS A 1 121 ? 11.163 11.517 3.239 1.00 96.81 121 HIS A C 1
ATOM 870 O O . HIS A 1 121 ? 12.283 11.995 3.073 1.00 96.81 121 HIS A O 1
ATOM 876 N N . PHE A 1 122 ? 10.776 10.401 2.635 1.00 97.69 122 PHE A N 1
ATOM 877 C CA . PHE A 1 122 ? 11.565 9.656 1.665 1.00 97.69 122 PHE A CA 1
ATOM 878 C C . PHE A 1 122 ? 11.043 9.910 0.250 1.00 97.69 122 PHE A C 1
ATOM 880 O O . PHE A 1 122 ? 9.832 9.881 0.014 1.00 97.69 122 PHE A O 1
ATOM 887 N N . CYS A 1 123 ? 11.955 10.130 -0.693 1.00 97.38 123 CYS A N 1
ATOM 888 C CA . CYS A 1 123 ? 11.627 10.127 -2.117 1.00 97.38 123 CYS A CA 1
ATOM 889 C C . CYS A 1 123 ? 11.466 8.691 -2.642 1.00 97.38 123 CYS A C 1
ATOM 891 O O . CYS A 1 123 ? 12.039 7.749 -2.102 1.00 97.38 123 CYS A O 1
ATOM 893 N N . THR A 1 124 ? 10.697 8.510 -3.714 1.00 97.50 124 THR A N 1
ATOM 894 C CA . THR A 1 124 ? 10.529 7.217 -4.403 1.00 97.50 124 THR A CA 1
ATOM 895 C C . THR A 1 124 ? 11.790 6.865 -5.185 1.00 97.50 124 THR A C 1
ATOM 897 O O . THR A 1 124 ? 12.365 5.801 -4.971 1.00 97.50 124 THR A O 1
ATOM 900 N N . TRP A 1 125 ? 12.274 7.782 -6.030 1.00 96.38 125 TRP A N 1
ATOM 901 C CA . TRP A 1 125 ? 13.584 7.685 -6.681 1.00 96.38 125 TRP A CA 1
ATOM 902 C C . TRP A 1 125 ? 14.493 8.838 -6.280 1.00 96.38 125 TRP A C 1
ATOM 904 O O . TRP A 1 125 ? 14.059 9.977 -6.123 1.00 96.38 125 TRP A O 1
ATOM 914 N N . ARG A 1 126 ? 15.795 8.561 -6.199 1.00 93.38 126 ARG A N 1
ATOM 915 C CA . ARG A 1 126 ? 16.801 9.598 -5.952 1.00 93.38 126 ARG A CA 1
ATOM 916 C C . ARG A 1 126 ? 16.742 10.678 -7.034 1.00 93.38 126 ARG A C 1
ATOM 918 O O . ARG A 1 126 ? 16.828 10.371 -8.221 1.00 93.38 126 ARG A O 1
ATOM 925 N N . GLY A 1 127 ? 16.651 11.934 -6.604 1.00 87.94 127 GLY A N 1
ATOM 926 C CA . GLY A 1 127 ? 16.601 13.096 -7.493 1.00 87.94 127 GLY A CA 1
ATOM 927 C C . GLY A 1 127 ? 15.219 13.405 -8.071 1.00 87.94 127 GLY A C 1
ATOM 928 O O . GLY A 1 127 ? 15.124 14.291 -8.917 1.00 87.94 127 GLY A O 1
ATOM 929 N N . GLU A 1 128 ? 14.158 12.709 -7.645 1.00 88.88 128 GLU A N 1
ATOM 930 C CA . GLU A 1 128 ? 12.795 13.146 -7.957 1.00 88.88 128 GLU A CA 1
ATOM 931 C C . GLU A 1 128 ? 12.360 14.323 -7.069 1.00 88.88 128 GLU A C 1
ATOM 933 O O . GLU A 1 128 ? 12.779 14.433 -5.920 1.00 88.88 128 GLU A O 1
ATOM 938 N N . ASP A 1 129 ? 11.466 15.159 -7.598 1.00 72.62 129 ASP A N 1
ATOM 939 C CA . ASP A 1 129 ? 10.846 16.301 -6.898 1.00 72.62 129 ASP A CA 1
ATOM 940 C C . ASP A 1 129 ? 9.423 15.964 -6.385 1.00 72.62 129 ASP A C 1
ATOM 942 O O . ASP A 1 129 ? 8.571 16.823 -6.174 1.00 72.62 129 ASP A O 1
ATOM 946 N N . GLY A 1 130 ? 9.115 14.669 -6.266 1.00 77.31 130 GLY A N 1
ATOM 947 C CA . GLY A 1 130 ? 7.789 14.156 -5.927 1.00 77.31 130 GLY A CA 1
ATOM 948 C C . 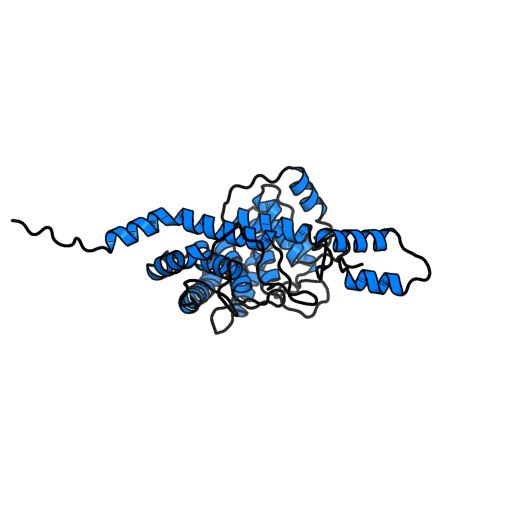GLY A 1 130 ? 7.677 13.696 -4.476 1.00 77.31 130 GLY A C 1
ATOM 949 O O . GLY A 1 130 ? 8.595 13.088 -3.936 1.00 77.31 130 GLY A O 1
ATOM 950 N N . GLN A 1 131 ? 6.506 13.917 -3.874 1.00 92.12 131 GLN A N 1
ATOM 951 C CA . GLN A 1 131 ? 6.142 13.350 -2.573 1.00 92.12 131 GLN A CA 1
ATOM 952 C C . GLN A 1 131 ? 5.142 12.213 -2.790 1.00 92.12 131 GLN A C 1
ATOM 954 O O . GLN A 1 131 ? 4.114 12.408 -3.443 1.00 92.12 131 GLN A O 1
ATOM 959 N N . SER A 1 132 ? 5.435 11.027 -2.254 1.00 98.00 132 SER A N 1
ATOM 960 C CA . SER A 1 132 ? 4.516 9.885 -2.281 1.00 98.00 132 SER A CA 1
ATOM 961 C C . SER A 1 132 ? 4.159 9.457 -0.864 1.00 98.00 132 SER A C 1
ATOM 963 O O . SER A 1 132 ? 5.025 9.080 -0.074 1.00 98.00 132 SER A O 1
ATOM 965 N N . VAL A 1 133 ? 2.868 9.497 -0.544 1.00 98.56 133 VAL A N 1
ATOM 966 C CA . VAL A 1 133 ? 2.335 9.010 0.728 1.00 98.56 133 VAL A CA 1
ATOM 967 C C . VAL A 1 133 ? 2.523 7.502 0.836 1.00 98.56 133 VAL A C 1
ATOM 969 O O . VAL A 1 133 ? 2.915 7.022 1.897 1.00 98.56 133 VAL A O 1
ATOM 972 N N . THR A 1 134 ? 2.271 6.745 -0.236 1.00 98.75 134 THR A N 1
ATOM 973 C CA . THR A 1 134 ? 2.339 5.276 -0.179 1.00 98.75 134 THR A CA 1
ATOM 974 C C . THR A 1 134 ? 3.773 4.793 -0.019 1.00 98.75 134 THR A C 1
ATOM 976 O O . THR A 1 134 ? 4.009 3.968 0.859 1.00 98.75 134 THR A O 1
ATOM 979 N N . THR A 1 135 ? 4.736 5.390 -0.737 1.00 98.75 135 THR A N 1
ATOM 980 C CA . THR A 1 135 ? 6.171 5.134 -0.524 1.00 98.75 135 THR A CA 1
ATOM 981 C C . THR A 1 135 ? 6.544 5.329 0.941 1.00 98.75 135 THR A C 1
ATOM 983 O O . THR A 1 135 ? 7.158 4.469 1.567 1.00 98.75 135 THR A O 1
ATOM 986 N N . ASN A 1 136 ? 6.134 6.452 1.528 1.00 98.81 136 ASN A N 1
ATOM 987 C CA . ASN A 1 136 ? 6.464 6.779 2.910 1.00 98.81 136 ASN A CA 1
ATOM 988 C C . ASN A 1 136 ? 5.737 5.891 3.930 1.00 98.81 136 ASN A C 1
ATOM 990 O O . ASN A 1 136 ? 6.313 5.556 4.964 1.00 98.81 136 ASN A O 1
ATOM 994 N N . ALA A 1 137 ? 4.516 5.446 3.636 1.00 98.88 137 ALA A N 1
ATOM 995 C CA . ALA A 1 137 ? 3.816 4.457 4.445 1.00 98.88 137 ALA A CA 1
ATOM 996 C C . ALA A 1 137 ? 4.543 3.101 4.438 1.00 98.88 137 ALA A C 1
ATOM 998 O O . ALA A 1 137 ? 4.772 2.530 5.502 1.00 98.88 137 ALA A O 1
ATOM 999 N N . HIS A 1 138 ? 4.984 2.610 3.278 1.00 98.94 138 HIS A N 1
ATOM 1000 C CA . HIS A 1 138 ? 5.729 1.349 3.198 1.00 98.94 138 HIS A CA 1
ATOM 1001 C C . HIS A 1 138 ? 7.120 1.452 3.843 1.00 98.94 138 HIS A C 1
ATOM 1003 O O . HIS A 1 138 ? 7.548 0.532 4.546 1.00 98.94 138 HIS A O 1
ATOM 1009 N N . VAL A 1 139 ? 7.804 2.596 3.711 1.00 98.88 139 VAL A N 1
ATOM 1010 C CA . VAL A 1 139 ? 9.045 2.869 4.457 1.00 98.88 139 VAL A CA 1
ATOM 1011 C C . VAL A 1 139 ? 8.789 2.846 5.966 1.00 98.88 139 VAL A C 1
ATOM 1013 O O . VAL A 1 139 ? 9.570 2.238 6.701 1.00 98.88 139 VAL A O 1
ATOM 1016 N N . LEU A 1 140 ? 7.689 3.442 6.441 1.00 98.88 140 LEU A N 1
ATOM 1017 C CA . LEU A 1 140 ? 7.305 3.391 7.852 1.00 98.88 140 LEU A CA 1
ATOM 1018 C C . LEU A 1 140 ? 7.057 1.949 8.325 1.00 98.88 140 LEU A C 1
ATOM 1020 O O . LEU A 1 140 ? 7.502 1.596 9.415 1.00 98.88 140 LEU A O 1
ATOM 1024 N N . GLU A 1 141 ? 6.417 1.098 7.518 1.00 98.62 141 GLU A N 1
ATOM 1025 C CA . GLU A 1 141 ? 6.251 -0.326 7.842 1.00 98.62 141 GLU A CA 1
ATOM 1026 C C . GLU A 1 141 ? 7.598 -1.050 7.953 1.00 98.62 141 GLU A C 1
ATOM 1028 O O . GLU A 1 141 ? 7.852 -1.752 8.936 1.00 98.62 141 GLU A O 1
ATOM 1033 N N . ALA A 1 142 ? 8.487 -0.853 6.977 1.00 98.75 142 ALA A N 1
ATOM 1034 C CA . ALA A 1 142 ? 9.800 -1.486 6.963 1.00 98.75 142 ALA A CA 1
ATOM 1035 C C . ALA A 1 142 ? 10.653 -1.042 8.161 1.00 98.75 142 ALA A C 1
ATOM 1037 O O . ALA A 1 142 ? 11.103 -1.884 8.942 1.00 98.75 142 ALA A O 1
ATOM 1038 N N . LEU A 1 143 ? 10.854 0.265 8.349 1.00 98.69 143 LEU A N 1
ATOM 1039 C CA . LEU A 1 143 ? 11.653 0.801 9.456 1.00 98.69 143 LEU A CA 1
ATOM 1040 C C . LEU A 1 143 ? 11.008 0.505 10.811 1.00 98.69 143 LEU A C 1
ATOM 1042 O O . LEU A 1 143 ? 11.695 0.113 11.752 1.00 98.69 143 LEU A O 1
ATOM 1046 N N . GLY A 1 144 ? 9.687 0.647 10.901 1.00 98.31 144 GLY A N 1
ATOM 1047 C CA . GLY A 1 144 ? 8.917 0.423 12.116 1.00 98.31 144 GLY A CA 1
ATOM 1048 C C . GLY A 1 144 ? 8.928 -1.028 12.571 1.00 98.31 144 GLY A C 1
ATOM 1049 O O . GLY A 1 144 ? 8.983 -1.293 13.773 1.00 98.31 144 GLY A O 1
ATOM 1050 N N . TRP A 1 145 ? 8.897 -1.985 11.640 1.00 98.25 145 TRP A N 1
ATOM 1051 C CA . TRP A 1 145 ? 9.090 -3.388 11.986 1.00 98.25 145 TRP A CA 1
ATOM 1052 C C . TRP A 1 145 ? 10.497 -3.603 12.548 1.00 98.25 145 TRP A C 1
ATOM 1054 O O . TRP A 1 145 ? 10.623 -4.144 13.642 1.00 98.25 145 TRP A O 1
ATOM 1064 N N . HIS A 1 146 ? 11.542 -3.118 11.871 1.00 98.44 146 HIS A N 1
ATOM 1065 C CA . HIS A 1 146 ? 12.928 -3.327 12.309 1.00 98.44 146 HIS A CA 1
ATOM 1066 C C . HIS A 1 146 ? 13.231 -2.662 13.658 1.00 98.44 146 HIS A C 1
ATOM 1068 O O . HIS A 1 146 ? 13.848 -3.290 14.517 1.00 98.44 146 HIS A O 1
ATOM 1074 N N . ALA A 1 147 ? 12.740 -1.441 13.890 1.00 97.50 147 ALA A N 1
ATOM 1075 C CA . ALA A 1 147 ? 12.887 -0.742 15.166 1.00 97.50 147 ALA A CA 1
ATOM 1076 C C . ALA A 1 147 ? 12.321 -1.563 16.337 1.00 97.50 147 ALA A C 1
ATOM 1078 O O . ALA A 1 147 ? 12.967 -1.711 17.367 1.00 97.50 147 ALA A O 1
ATOM 1079 N N . ARG A 1 148 ? 11.152 -2.192 16.156 1.00 96.81 148 ARG A N 1
ATOM 1080 C CA . ARG A 1 148 ? 10.528 -3.047 17.183 1.00 96.81 148 ARG A CA 1
ATOM 1081 C C . ARG A 1 148 ? 11.221 -4.397 17.389 1.00 96.81 148 ARG A C 1
ATOM 1083 O O . ARG A 1 148 ? 10.902 -5.088 18.350 1.00 96.81 148 ARG A O 1
ATOM 1090 N N . HIS A 1 149 ? 12.141 -4.774 16.502 1.00 96.94 149 HIS A N 1
ATOM 1091 C CA . HIS A 1 149 ? 12.867 -6.046 16.537 1.00 96.94 149 HIS A CA 1
ATOM 1092 C C . HIS A 1 149 ? 14.381 -5.835 16.731 1.00 96.94 149 HIS A C 1
ATOM 1094 O O . HIS A 1 149 ? 15.189 -6.617 16.235 1.00 96.94 149 HIS A O 1
ATOM 1100 N N . GLY A 1 150 ? 14.763 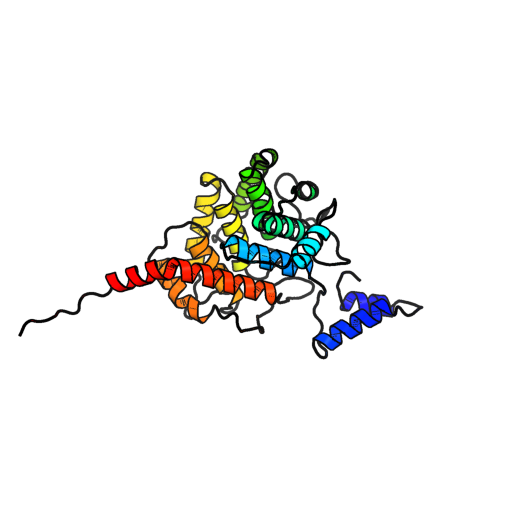-4.788 17.474 1.00 92.00 150 GLY A N 1
ATOM 1101 C CA . GLY A 1 150 ? 16.131 -4.575 17.964 1.00 92.00 150 GLY A CA 1
ATOM 1102 C C . GLY A 1 150 ? 16.999 -3.631 17.128 1.00 92.00 150 GLY A C 1
ATOM 1103 O O . GLY A 1 150 ? 18.176 -3.464 17.437 1.00 92.00 150 GLY A O 1
ATOM 1104 N N . ALA A 1 151 ? 16.453 -2.997 16.085 1.00 93.88 151 ALA A N 1
ATOM 1105 C CA . ALA A 1 151 ? 17.166 -1.987 15.301 1.00 93.88 151 ALA A CA 1
ATOM 1106 C C . ALA A 1 151 ? 16.833 -0.555 15.769 1.00 93.88 151 ALA A C 1
ATOM 1108 O O . ALA A 1 151 ? 16.327 0.266 14.999 1.00 93.88 151 ALA A O 1
ATOM 1109 N N . ASP A 1 152 ? 17.152 -0.246 17.030 1.00 94.00 152 ASP A N 1
ATOM 1110 C CA . ASP A 1 152 ? 16.775 1.000 17.728 1.00 94.00 152 ASP A CA 1
ATOM 1111 C C . ASP A 1 152 ? 17.190 2.289 17.000 1.00 94.00 152 ASP A C 1
ATOM 1113 O O . ASP A 1 152 ? 16.557 3.335 17.157 1.00 94.00 152 ASP A O 1
ATOM 1117 N N . ARG A 1 153 ? 18.219 2.220 16.144 1.00 96.25 153 ARG A N 1
ATOM 1118 C CA . ARG A 1 153 ? 18.684 3.355 15.328 1.00 96.25 153 ARG A CA 1
ATOM 1119 C C . ARG A 1 153 ? 17.600 3.956 14.424 1.00 96.25 153 ARG A C 1
ATOM 1121 O O . ARG A 1 153 ? 17.730 5.105 14.018 1.00 96.25 153 ARG A O 1
ATOM 1128 N N . TYR A 1 154 ? 16.545 3.203 14.107 1.00 97.31 154 TYR A N 1
ATOM 1129 C CA . TYR A 1 154 ? 15.448 3.671 13.257 1.00 97.31 154 TYR A CA 1
ATOM 1130 C C . TYR A 1 154 ? 14.289 4.307 14.033 1.00 97.31 154 TYR A C 1
ATOM 1132 O O . TYR A 1 154 ? 13.445 4.957 13.419 1.00 97.31 154 TYR A O 1
ATOM 1140 N N . THR A 1 155 ? 14.245 4.183 15.364 1.00 96.62 155 THR A N 1
ATOM 1141 C CA . THR A 1 155 ? 13.107 4.618 16.195 1.00 96.62 155 THR A CA 1
ATOM 1142 C C . THR A 1 155 ? 12.778 6.102 16.028 1.00 96.62 155 THR A C 1
ATOM 1144 O O . THR A 1 155 ? 11.619 6.460 15.825 1.00 96.62 155 THR A O 1
ATOM 1147 N N . ALA A 1 156 ? 13.790 6.975 16.039 1.00 96.06 156 ALA A N 1
ATOM 1148 C CA . ALA A 1 156 ? 13.577 8.409 15.836 1.00 96.06 156 ALA A CA 1
ATOM 1149 C C . ALA A 1 156 ? 13.006 8.707 14.439 1.00 96.06 156 ALA A C 1
ATOM 1151 O O . ALA A 1 156 ? 12.074 9.497 14.299 1.00 96.06 156 ALA A O 1
ATOM 1152 N N . ARG A 1 157 ? 13.513 8.018 13.408 1.00 96.94 157 ARG A N 1
ATOM 1153 C CA . ARG A 1 157 ? 13.055 8.186 12.024 1.00 96.94 157 ARG A CA 1
ATOM 1154 C C . ARG A 1 157 ? 11.614 7.715 11.835 1.00 96.94 157 ARG A C 1
ATOM 1156 O O . ARG A 1 157 ? 10.851 8.386 11.149 1.00 96.94 157 ARG A O 1
ATOM 1163 N N . VAL A 1 158 ? 11.230 6.614 12.482 1.00 98.00 158 VAL A N 1
ATOM 1164 C CA . VAL A 1 158 ? 9.850 6.100 12.520 1.00 98.00 158 VAL A CA 1
ATOM 1165 C C . VAL A 1 158 ? 8.896 7.145 13.100 1.00 98.00 158 VAL A C 1
ATOM 1167 O O . VAL A 1 158 ? 7.866 7.428 12.491 1.00 98.00 158 VAL A O 1
ATOM 1170 N N . ALA A 1 159 ? 9.250 7.768 14.230 1.00 97.25 159 ALA A N 1
ATOM 1171 C CA . ALA A 1 159 ? 8.424 8.802 14.851 1.00 97.25 159 ALA A CA 1
ATOM 1172 C C . ALA A 1 159 ? 8.285 10.053 13.963 1.00 97.25 159 ALA A C 1
ATOM 1174 O O . ALA A 1 159 ? 7.171 10.534 13.753 1.00 97.25 159 ALA A O 1
ATOM 1175 N N . SER A 1 160 ? 9.389 10.549 13.389 1.00 97.25 160 SER A N 1
ATOM 1176 C CA . SER A 1 160 ? 9.356 11.698 12.472 1.00 97.25 160 SER A CA 1
ATOM 1177 C C . SER A 1 160 ? 8.534 11.417 11.213 1.00 97.25 160 SER A C 1
ATOM 1179 O O . SER A 1 160 ? 7.728 12.252 10.810 1.00 97.25 160 SER A O 1
ATOM 1181 N N . LEU A 1 161 ? 8.691 10.234 10.613 1.00 98.38 161 LEU A N 1
ATOM 1182 C CA . LEU A 1 161 ? 7.964 9.849 9.405 1.00 98.38 161 LEU A CA 1
ATOM 1183 C C . LEU A 1 161 ? 6.461 9.663 9.660 1.00 98.38 161 LEU A C 1
ATOM 1185 O O . LEU A 1 161 ? 5.641 10.065 8.837 1.00 98.38 161 LEU A O 1
ATOM 1189 N N . ALA A 1 162 ? 6.088 9.111 10.817 1.00 98.56 162 ALA A N 1
ATOM 1190 C CA . ALA A 1 162 ? 4.694 9.055 11.249 1.00 98.56 162 ALA A CA 1
ATOM 1191 C C . ALA A 1 162 ? 4.092 10.458 11.438 1.00 98.56 162 ALA A C 1
ATOM 1193 O O . ALA A 1 162 ? 2.952 10.699 11.038 1.00 98.56 162 ALA A O 1
ATOM 1194 N N . GLY A 1 163 ? 4.867 11.393 12.003 1.00 98.44 163 GLY A N 1
ATOM 1195 C CA . GLY A 1 163 ? 4.481 12.800 12.121 1.00 98.44 163 GLY A CA 1
ATOM 1196 C C . GLY A 1 163 ? 4.214 13.441 10.760 1.00 98.44 163 GLY A C 1
ATOM 1197 O O . GLY A 1 163 ? 3.158 14.040 10.571 1.00 98.44 163 GLY A O 1
ATOM 1198 N N . TRP A 1 164 ? 5.109 13.220 9.793 1.00 98.44 164 TRP A N 1
ATOM 1199 C CA . TRP A 1 164 ? 4.931 13.696 8.421 1.00 98.44 164 TRP A CA 1
ATOM 1200 C C . TRP A 1 164 ? 3.675 13.107 7.764 1.00 98.44 164 TRP A C 1
ATOM 1202 O O . TRP A 1 164 ? 2.873 13.858 7.216 1.00 98.44 164 TRP A O 1
ATOM 1212 N N . LEU A 1 165 ? 3.442 11.790 7.876 1.00 98.62 165 LEU A N 1
ATOM 1213 C CA . LEU A 1 165 ? 2.232 11.154 7.333 1.00 98.62 165 LEU A CA 1
ATOM 1214 C C . LEU A 1 165 ? 0.955 11.770 7.911 1.00 98.62 165 LEU A C 1
ATOM 1216 O O . LEU A 1 165 ? 0.012 12.023 7.166 1.00 98.62 165 LEU A O 1
ATOM 1220 N N . ARG A 1 166 ? 0.922 12.053 9.218 1.00 98.38 166 ARG A N 1
ATOM 1221 C CA . ARG A 1 166 ? -0.195 12.770 9.847 1.00 98.38 166 ARG A CA 1
ATOM 1222 C C . ARG A 1 166 ? -0.370 14.173 9.262 1.00 98.38 166 ARG A C 1
ATOM 1224 O O . ARG A 1 166 ? -1.498 14.576 9.002 1.00 98.38 166 ARG A O 1
ATOM 1231 N N . GLU A 1 167 ? 0.715 14.923 9.096 1.00 98.00 167 GLU A N 1
ATOM 1232 C CA . GLU A 1 167 ? 0.681 16.314 8.620 1.00 98.00 167 GLU A CA 1
ATOM 1233 C C . GLU A 1 167 ? 0.186 16.441 7.178 1.00 98.00 167 GLU A C 1
ATOM 1235 O O . GLU A 1 167 ? -0.516 17.398 6.860 1.00 98.00 167 GLU A O 1
ATOM 1240 N N . VAL A 1 168 ? 0.498 15.464 6.323 1.00 98.00 168 VAL A N 1
ATOM 1241 C CA . VAL A 1 168 ? 0.040 15.444 4.925 1.00 98.00 168 VAL A CA 1
ATOM 1242 C C . VAL A 1 168 ? -1.338 14.797 4.739 1.00 98.00 168 VAL A C 1
ATOM 1244 O O . VAL A 1 168 ? -1.785 14.640 3.602 1.00 98.00 168 VAL A O 1
ATOM 1247 N N . GLN A 1 169 ? -2.029 14.415 5.823 1.00 98.75 169 GLN A N 1
ATOM 1248 C CA . GLN A 1 169 ? -3.420 13.967 5.737 1.00 98.75 169 GLN A CA 1
ATOM 1249 C C . GLN A 1 169 ? -4.298 15.098 5.198 1.00 98.75 169 GLN A C 1
ATOM 1251 O O . GLN A 1 169 ? -4.242 16.235 5.670 1.00 98.75 169 GLN A O 1
ATOM 1256 N N . GLY A 1 170 ? -5.170 14.772 4.247 1.00 98.31 170 GLY A N 1
ATOM 1257 C CA . GLY A 1 170 ? -6.142 15.711 3.717 1.00 98.31 170 GLY A CA 1
ATOM 1258 C C . GLY A 1 170 ? -7.086 16.256 4.801 1.00 98.31 170 GLY A C 1
ATOM 1259 O O . GLY A 1 170 ? -7.393 15.582 5.798 1.00 98.31 170 GLY A O 1
ATOM 1260 N N . PRO A 1 171 ? -7.631 17.472 4.605 1.00 97.38 171 PRO A N 1
ATOM 1261 C CA . PRO A 1 171 ? -8.628 18.043 5.515 1.00 97.38 171 PRO A CA 1
ATOM 1262 C C . PRO A 1 171 ? -9.890 17.176 5.609 1.00 97.38 171 PRO A C 1
ATOM 1264 O O . PRO A 1 171 ? -10.615 17.234 6.601 1.00 97.38 171 PRO A O 1
ATOM 1267 N N . ASP A 1 172 ? -10.105 16.345 4.598 1.00 96.62 172 ASP A N 1
ATOM 1268 C CA . ASP A 1 172 ? -11.218 15.435 4.412 1.00 96.62 172 ASP A CA 1
ATOM 1269 C C . ASP A 1 172 ? -10.995 14.060 5.084 1.00 96.62 172 ASP A C 1
ATOM 1271 O O . ASP A 1 172 ? -11.872 13.200 5.021 1.00 96.62 172 ASP A O 1
ATOM 1275 N N . GLY A 1 173 ? -9.843 13.870 5.744 1.00 97.88 173 GLY A N 1
ATOM 1276 C CA . GLY A 1 173 ? -9.480 12.669 6.500 1.00 97.88 173 GLY A CA 1
ATOM 1277 C C . GLY A 1 173 ? -8.814 11.569 5.671 1.00 97.88 173 GLY A C 1
ATOM 1278 O O . GLY A 1 173 ? -8.449 10.536 6.232 1.00 97.88 173 GLY A O 1
ATOM 1279 N N . LEU A 1 174 ? -8.630 11.770 4.365 1.00 98.62 174 LEU A N 1
ATOM 1280 C CA . LEU A 1 174 ? -8.022 10.782 3.475 1.00 98.62 174 LEU A CA 1
ATOM 1281 C C . LEU A 1 174 ? -6.594 11.168 3.105 1.00 98.62 174 LEU A C 1
ATOM 1283 O O . LEU A 1 174 ? -6.157 12.305 3.273 1.00 98.62 174 LEU A O 1
ATOM 1287 N N . TRP A 1 175 ? -5.877 10.199 2.548 1.00 98.75 175 TRP A N 1
ATOM 1288 C CA . TRP A 1 175 ? -4.652 10.451 1.807 1.00 98.75 175 TRP A CA 1
ATOM 1289 C C . TRP A 1 175 ? -4.868 10.165 0.329 1.00 98.75 175 TRP A C 1
ATOM 1291 O O . TRP A 1 175 ? -5.661 9.305 -0.057 1.00 98.75 175 TRP A O 1
ATOM 1301 N N . THR A 1 176 ? -4.108 10.868 -0.499 1.00 98.31 176 THR A N 1
ATOM 1302 C CA . THR A 1 176 ? -3.985 10.610 -1.932 1.00 98.31 176 THR A CA 1
ATOM 1303 C C . THR A 1 176 ? -2.530 10.357 -2.266 1.00 98.31 176 THR A C 1
ATOM 1305 O O . THR A 1 176 ? -1.642 10.887 -1.603 1.00 98.31 176 THR A O 1
ATOM 1308 N N . ASP A 1 177 ? -2.288 9.590 -3.318 1.00 97.94 177 ASP A N 1
ATOM 1309 C CA . ASP A 1 177 ? -0.940 9.311 -3.784 1.00 97.94 177 ASP A CA 1
ATOM 1310 C C . ASP A 1 177 ? -0.856 9.422 -5.309 1.00 97.94 177 ASP A C 1
ATOM 1312 O O . ASP A 1 177 ? -1.861 9.331 -6.016 1.00 97.94 177 ASP A O 1
ATOM 1316 N N . ARG A 1 178 ? 0.354 9.651 -5.819 1.00 95.19 178 ARG A N 1
ATOM 1317 C CA . ARG A 1 178 ? 0.618 9.798 -7.251 1.00 95.19 178 ARG A CA 1
ATOM 1318 C C . ARG A 1 178 ? 0.686 8.469 -8.000 1.00 95.19 178 ARG A C 1
ATOM 1320 O O . ARG A 1 178 ? 0.643 8.498 -9.225 1.00 95.19 178 ARG A O 1
ATOM 1327 N N . TRP A 1 179 ? 0.785 7.341 -7.300 1.00 96.69 179 TRP A N 1
ATOM 1328 C CA . TRP A 1 179 ? 0.904 5.995 -7.865 1.00 96.69 179 TRP A CA 1
ATOM 1329 C C . TRP A 1 179 ? -0.423 5.275 -8.047 1.00 96.69 179 TRP A C 1
ATOM 1331 O O . TRP A 1 179 ? -0.475 4.226 -8.689 1.00 96.69 179 TRP A O 1
ATOM 1341 N N . HIS A 1 180 ? -1.505 5.834 -7.510 1.00 98.38 180 HIS A N 1
ATOM 1342 C CA . HIS A 1 180 ? -2.803 5.189 -7.530 1.00 98.38 180 HIS A CA 1
ATOM 1343 C C . HIS A 1 180 ? -3.934 6.210 -7.629 1.00 98.38 180 HIS A C 1
ATOM 1345 O O . HIS A 1 180 ? -3.998 7.175 -6.869 1.00 98.38 180 HIS A O 1
ATOM 1351 N N . ALA A 1 181 ? -4.882 5.958 -8.526 1.00 98.19 181 ALA A N 1
ATOM 1352 C CA . ALA A 1 181 ? -6.033 6.818 -8.744 1.00 98.19 181 ALA A CA 1
ATOM 1353 C C . ALA A 1 181 ? -6.940 6.865 -7.512 1.00 98.19 181 ALA A C 1
ATOM 1355 O O . ALA A 1 181 ? -7.600 7.865 -7.272 1.00 98.19 181 ALA A O 1
ATOM 1356 N N . SER A 1 182 ? -7.014 5.806 -6.713 1.00 98.31 182 SER A N 1
ATOM 1357 C CA . SER A 1 182 ? -7.923 5.764 -5.567 1.00 98.31 182 SER A CA 1
ATOM 1358 C C . SER A 1 182 ? -7.329 6.337 -4.270 1.00 98.31 182 SER A C 1
ATOM 1360 O O . SER A 1 182 ? -6.271 5.856 -3.851 1.00 98.31 182 SER A O 1
ATOM 1362 N N . PRO A 1 183 ? -8.036 7.241 -3.555 1.00 98.44 183 PRO A N 1
ATOM 1363 C CA . PRO A 1 183 ? -7.658 7.636 -2.195 1.00 98.44 183 PRO A CA 1
ATOM 1364 C C . PRO A 1 183 ? -7.788 6.483 -1.186 1.00 98.44 183 PRO A C 1
ATOM 1366 O O . PRO A 1 183 ? -7.114 6.493 -0.156 1.00 98.44 183 PRO A O 1
ATOM 1369 N N . TYR A 1 184 ? -8.604 5.458 -1.471 1.00 98.81 184 TYR A N 1
ATOM 1370 C CA . TYR A 1 184 ? -8.764 4.303 -0.582 1.00 98.81 184 TYR A CA 1
ATOM 1371 C C . TYR A 1 184 ? -7.458 3.515 -0.437 1.00 98.81 184 TYR A C 1
ATOM 1373 O O . TYR A 1 184 ? -7.139 3.072 0.663 1.00 98.81 184 TYR A O 1
ATOM 1381 N N . TYR A 1 185 ? -6.669 3.402 -1.511 1.00 98.88 185 TYR A N 1
ATOM 1382 C CA . TYR A 1 185 ? -5.357 2.751 -1.467 1.00 98.88 185 TYR A CA 1
ATOM 1383 C C . TYR A 1 185 ? -4.373 3.522 -0.583 1.00 98.88 185 TYR A C 1
ATOM 1385 O O . TYR A 1 185 ? -3.865 2.977 0.394 1.00 98.88 185 TYR A O 1
ATOM 1393 N N . ALA A 1 186 ? -4.165 4.810 -0.873 1.00 98.81 186 ALA A N 1
ATOM 1394 C CA . ALA A 1 186 ? -3.234 5.646 -0.118 1.00 98.81 186 ALA A CA 1
ATOM 1395 C C . ALA A 1 186 ? -3.618 5.739 1.367 1.00 98.81 186 ALA A C 1
ATOM 1397 O O . ALA A 1 186 ? -2.762 5.605 2.242 1.00 98.81 186 ALA A O 1
ATOM 1398 N N . THR A 1 187 ? -4.915 5.872 1.655 1.00 98.94 187 THR A N 1
ATOM 1399 C CA . THR A 1 187 ? -5.441 5.863 3.026 1.00 98.94 187 THR A CA 1
ATOM 1400 C C . THR A 1 187 ? -5.209 4.513 3.706 1.00 98.94 187 THR A C 1
ATOM 1402 O O . THR A 1 187 ? -4.801 4.480 4.863 1.00 98.94 187 THR A O 1
ATOM 1405 N N . CYS A 1 188 ? -5.405 3.390 3.007 1.00 98.88 188 CYS A N 1
ATOM 1406 C CA . CYS A 1 188 ? -5.153 2.060 3.563 1.00 98.88 188 CYS A CA 1
ATOM 1407 C C . CYS A 1 188 ? -3.674 1.845 3.893 1.00 98.88 188 CYS A C 1
ATOM 1409 O O . CYS A 1 188 ? -3.373 1.327 4.969 1.00 98.88 188 CYS A O 1
ATOM 1411 N N . CYS A 1 189 ? -2.758 2.270 3.018 1.00 98.94 189 CYS A N 1
ATOM 1412 C CA . CYS A 1 189 ? -1.319 2.230 3.283 1.00 98.94 189 CYS A CA 1
ATOM 1413 C C . CYS A 1 189 ? -0.962 3.079 4.512 1.00 98.94 189 CYS A C 1
ATOM 1415 O O . CYS A 1 189 ? -0.351 2.567 5.449 1.00 98.94 189 CYS A O 1
ATOM 1417 N N . ALA A 1 190 ? -1.396 4.345 4.548 1.00 98.88 190 ALA A N 1
ATOM 1418 C CA . ALA A 1 190 ? -1.100 5.259 5.649 1.00 98.88 190 ALA A CA 1
ATOM 1419 C C . ALA A 1 190 ? -1.656 4.753 6.990 1.00 98.88 190 ALA A C 1
ATOM 1421 O O . ALA A 1 190 ? -0.914 4.673 7.967 1.00 98.88 190 ALA A O 1
ATOM 1422 N N . VAL A 1 191 ? -2.929 4.344 7.038 1.00 98.88 191 VAL A N 1
ATOM 1423 C CA . VAL A 1 191 ? -3.556 3.809 8.260 1.00 98.88 191 VAL A CA 1
ATOM 1424 C C . VAL A 1 191 ? -2.865 2.529 8.720 1.00 98.88 191 VAL A C 1
ATOM 1426 O O . VAL A 1 191 ? -2.590 2.399 9.909 1.00 98.88 191 VAL A O 1
ATOM 1429 N N . SER A 1 192 ? -2.547 1.606 7.806 1.00 98.69 192 SER A N 1
ATOM 1430 C CA . SER A 1 192 ? -1.859 0.355 8.157 1.00 98.69 192 SER A CA 1
ATOM 1431 C C . SER A 1 192 ? -0.487 0.620 8.773 1.00 98.69 192 SER A C 1
ATOM 1433 O O . SER A 1 192 ? -0.152 0.048 9.811 1.00 98.69 192 SER A O 1
ATOM 1435 N N . ALA A 1 193 ? 0.286 1.526 8.170 1.00 98.75 193 ALA A N 1
ATOM 1436 C CA . ALA A 1 193 ? 1.608 1.888 8.656 1.00 98.75 193 ALA A CA 1
ATOM 1437 C C . ALA A 1 193 ? 1.541 2.614 10.009 1.00 98.75 193 ALA A C 1
ATOM 1439 O O . ALA A 1 193 ? 2.269 2.262 10.938 1.00 98.75 193 ALA A O 1
ATOM 1440 N N . LEU A 1 194 ? 0.634 3.585 10.152 1.00 98.75 194 LEU A N 1
ATOM 1441 C CA . LEU A 1 194 ? 0.443 4.338 11.391 1.00 98.75 194 LEU A CA 1
ATOM 1442 C C . LEU A 1 194 ? -0.037 3.428 12.531 1.00 98.75 194 LEU A C 1
ATOM 1444 O O . LEU A 1 194 ? 0.623 3.359 13.564 1.00 98.75 194 LEU A O 1
ATOM 1448 N N . ALA A 1 195 ? -1.119 2.673 12.331 1.00 98.12 195 ALA A N 1
ATOM 1449 C CA . ALA A 1 195 ? -1.656 1.760 13.344 1.00 98.12 195 ALA A CA 1
ATOM 1450 C C . ALA A 1 195 ? -0.642 0.667 13.712 1.00 98.12 195 ALA A C 1
ATOM 1452 O O . ALA A 1 195 ? -0.509 0.270 14.870 1.00 98.12 195 ALA A O 1
ATOM 1453 N N . GLY A 1 196 ? 0.088 0.181 12.707 1.00 97.00 196 GLY A N 1
ATOM 1454 C CA . GLY A 1 196 ? 1.049 -0.891 12.857 1.00 97.00 196 GLY A CA 1
ATOM 1455 C C . GLY A 1 196 ? 2.339 -0.463 13.536 1.00 97.00 196 GLY A C 1
ATOM 1456 O O . GLY A 1 196 ? 2.908 -1.290 14.239 1.00 97.00 196 GLY A O 1
ATOM 1457 N N . HIS A 1 197 ? 2.815 0.774 13.349 1.00 97.50 197 HIS A N 1
ATOM 1458 C CA . HIS A 1 197 ? 4.213 1.122 13.634 1.00 97.50 197 HIS A CA 1
ATOM 1459 C C . HIS A 1 197 ? 4.453 2.468 14.324 1.00 97.50 197 HIS A C 1
ATOM 1461 O O . HIS A 1 197 ? 5.501 2.617 14.957 1.00 97.50 197 HIS A O 1
ATOM 1467 N N . ALA A 1 198 ? 3.515 3.411 14.274 1.00 96.56 198 ALA A N 1
ATOM 1468 C CA . ALA A 1 198 ? 3.697 4.727 14.878 1.00 96.56 198 ALA A CA 1
ATOM 1469 C C . ALA A 1 198 ? 3.380 4.743 16.389 1.00 96.56 198 ALA A C 1
ATOM 1471 O O . ALA A 1 198 ? 2.666 3.864 16.884 1.00 96.56 198 ALA A O 1
ATOM 1472 N N . PRO A 1 199 ? 3.887 5.743 17.134 1.00 93.69 199 PRO A N 1
ATOM 1473 C CA . PRO A 1 199 ? 3.411 6.030 18.483 1.00 93.69 199 PRO A CA 1
ATOM 1474 C C . PRO A 1 199 ? 1.921 6.439 18.475 1.00 93.69 199 PRO A C 1
ATOM 1476 O O . PRO A 1 199 ? 1.530 7.233 17.607 1.00 93.69 199 PRO A O 1
ATOM 1479 N N . PRO A 1 200 ? 1.085 5.940 19.410 1.00 92.81 200 PRO A N 1
ATOM 1480 C CA . PRO A 1 200 ? -0.352 6.238 19.442 1.00 92.81 200 PRO A CA 1
ATOM 1481 C C . PRO A 1 200 ? -0.674 7.738 19.445 1.00 92.81 200 PRO A C 1
ATOM 1483 O O . PRO A 1 200 ? -1.521 8.193 18.682 1.00 92.81 200 PRO A O 1
ATOM 1486 N N . GLU A 1 201 ? 0.079 8.537 20.202 1.00 93.44 201 GLU A N 1
ATOM 1487 C CA . GLU A 1 201 ? -0.095 9.989 20.313 1.00 93.44 201 GLU A CA 1
ATOM 1488 C C . GLU A 1 201 ? 0.116 10.747 18.991 1.00 93.44 201 GLU A C 1
ATOM 1490 O O . GLU A 1 201 ? -0.361 11.871 18.823 1.00 93.44 201 GLU A O 1
ATOM 1495 N N . VAL A 1 202 ? 0.821 10.135 18.036 1.00 93.25 202 VAL A N 1
ATOM 1496 C CA . VAL A 1 202 ? 0.994 10.672 16.684 1.00 93.25 202 VAL A CA 1
ATOM 1497 C C . VAL A 1 202 ? -0.120 10.170 15.768 1.00 93.25 202 VAL A C 1
ATOM 1499 O O . VAL A 1 202 ? -0.685 10.948 15.003 1.00 93.25 202 VAL A O 1
ATOM 1502 N N . ALA A 1 203 ? -0.439 8.881 15.832 1.00 95.56 203 ALA A N 1
ATOM 1503 C CA . ALA A 1 203 ? -1.299 8.223 14.857 1.00 95.56 203 ALA A CA 1
ATOM 1504 C C . ALA A 1 203 ? -2.801 8.396 15.115 1.00 95.56 203 ALA A C 1
ATOM 1506 O O . ALA A 1 203 ? -3.582 8.418 14.160 1.00 95.56 203 ALA A O 1
ATOM 1507 N N . ASP A 1 204 ? -3.212 8.506 16.380 1.00 97.00 204 ASP A N 1
ATOM 1508 C CA . ASP A 1 204 ? -4.581 8.191 16.772 1.00 97.00 204 ASP A CA 1
ATOM 1509 C C . ASP A 1 204 ? -5.631 9.080 16.096 1.00 97.00 204 ASP A C 1
ATOM 1511 O O . ASP A 1 204 ? -6.538 8.585 15.423 1.00 97.00 204 ASP A O 1
ATOM 1515 N N . THR A 1 205 ? -5.456 10.398 16.183 1.00 97.50 205 THR A N 1
ATOM 1516 C CA . THR A 1 205 ? -6.376 11.364 15.569 1.00 97.50 205 THR A CA 1
ATOM 1517 C C . THR A 1 205 ? -6.467 11.195 14.050 1.00 97.50 205 THR A C 1
ATOM 1519 O O . THR A 1 205 ? -7.540 11.362 13.468 1.00 97.50 205 THR A O 1
ATOM 1522 N N . ALA A 1 206 ? -5.354 10.865 13.389 1.00 98.38 206 ALA A N 1
ATOM 1523 C CA . ALA A 1 206 ? -5.319 10.701 11.939 1.00 98.38 206 ALA A CA 1
ATOM 1524 C C . ALA A 1 206 ? -6.081 9.439 11.506 1.00 98.38 206 ALA A C 1
ATOM 1526 O O . ALA A 1 206 ? -6.864 9.480 10.554 1.00 98.38 206 ALA A O 1
ATOM 1527 N N . ILE A 1 207 ? -5.901 8.341 12.247 1.00 98.75 207 ILE A N 1
ATOM 1528 C CA . ILE A 1 207 ? -6.622 7.082 12.037 1.00 98.75 207 ILE A CA 1
ATOM 1529 C C . ILE A 1 207 ? -8.122 7.276 12.266 1.00 98.75 207 ILE A C 1
ATOM 1531 O O . ILE A 1 207 ? -8.916 6.823 11.445 1.00 98.75 207 ILE A O 1
ATOM 1535 N N . ASP A 1 208 ? -8.521 7.977 13.330 1.00 98.56 208 ASP A N 1
ATOM 1536 C CA . ASP A 1 208 ? -9.938 8.212 13.633 1.00 98.56 208 ASP A CA 1
ATOM 1537 C C . ASP A 1 208 ? -10.627 8.999 12.519 1.00 98.56 208 ASP A C 1
ATOM 1539 O O . ASP A 1 208 ? -11.684 8.594 12.034 1.00 98.56 208 ASP A O 1
ATOM 1543 N N . ARG A 1 209 ? -9.989 10.073 12.036 1.00 98.62 209 ARG A N 1
ATOM 1544 C CA . ARG A 1 209 ? -10.487 10.857 10.894 1.00 98.62 209 ARG A CA 1
ATOM 1545 C C . ARG A 1 209 ? -10.667 9.995 9.645 1.00 98.62 209 ARG A C 1
ATOM 1547 O O . ARG A 1 209 ? -11.683 10.123 8.966 1.00 98.62 209 ARG A O 1
ATOM 1554 N N . ALA A 1 210 ? -9.716 9.106 9.365 1.00 98.81 210 ALA A N 1
ATOM 1555 C CA . ALA A 1 210 ? -9.803 8.199 8.228 1.00 98.81 210 ALA A CA 1
ATOM 1556 C C . ALA A 1 210 ? -10.940 7.185 8.394 1.00 98.81 210 ALA A C 1
ATOM 1558 O O . ALA A 1 210 ? -11.728 7.004 7.474 1.00 98.81 210 ALA A O 1
ATOM 1559 N N . VAL A 1 211 ? -11.075 6.557 9.565 1.00 98.81 211 VAL A N 1
ATOM 1560 C CA . VAL A 1 211 ? -12.149 5.590 9.846 1.00 98.81 211 VAL A CA 1
ATOM 1561 C C . VAL A 1 211 ? -13.527 6.236 9.715 1.00 98.81 211 VAL A C 1
ATOM 1563 O O . VAL A 1 211 ? -14.394 5.669 9.051 1.00 98.81 211 VAL A O 1
ATOM 1566 N N . GLU A 1 212 ? -13.732 7.420 10.299 1.00 98.62 212 GLU A N 1
ATOM 1567 C CA . GLU A 1 212 ? -14.999 8.152 10.164 1.00 98.62 212 GLU A CA 1
ATOM 1568 C C . GLU A 1 212 ? -15.288 8.505 8.708 1.00 98.62 212 GLU A C 1
ATOM 1570 O O . GLU A 1 212 ? -16.412 8.329 8.234 1.00 98.62 212 GLU A O 1
ATOM 1575 N N . ARG A 1 213 ? -14.264 8.933 7.964 1.00 98.56 213 ARG A N 1
ATOM 1576 C CA . ARG A 1 213 ? -14.440 9.243 6.552 1.00 98.56 213 ARG A CA 1
ATOM 1577 C C . ARG A 1 213 ? -14.785 8.009 5.719 1.00 98.56 213 ARG A C 1
ATOM 1579 O O . ARG A 1 213 ? -15.692 8.078 4.897 1.00 98.56 213 ARG A O 1
ATOM 1586 N N . ILE A 1 214 ? -14.120 6.876 5.949 1.00 98.69 214 ILE A N 1
ATOM 1587 C CA . ILE A 1 214 ? -14.439 5.617 5.262 1.00 98.69 214 ILE A CA 1
ATOM 1588 C C . ILE A 1 214 ? -15.877 5.183 5.559 1.00 98.69 214 ILE A C 1
ATOM 1590 O O . ILE A 1 214 ? -16.574 4.752 4.646 1.00 98.69 214 ILE A O 1
ATOM 1594 N N . LEU A 1 215 ? -16.356 5.320 6.797 1.00 98.69 215 LEU A N 1
ATOM 1595 C CA . LEU A 1 215 ? -17.753 5.014 7.121 1.00 98.69 215 LEU A CA 1
ATOM 1596 C C . LEU A 1 215 ? -18.735 5.923 6.372 1.00 98.69 215 LEU A C 1
ATOM 1598 O O . LEU A 1 215 ? -19.753 5.432 5.886 1.00 98.69 215 LEU A O 1
ATOM 1602 N N . ALA A 1 216 ? -18.426 7.217 6.265 1.00 98.38 216 ALA A N 1
ATOM 1603 C CA . ALA A 1 216 ? -19.265 8.187 5.565 1.00 98.38 216 ALA A CA 1
ATOM 1604 C C . ALA A 1 216 ? -19.300 7.976 4.039 1.00 98.38 216 ALA A C 1
ATOM 1606 O O . ALA A 1 216 ? -20.329 8.225 3.417 1.00 98.38 216 ALA A O 1
ATOM 1607 N N . ASP A 1 217 ? -18.207 7.489 3.446 1.00 98.12 217 ASP A N 1
ATOM 1608 C CA . ASP A 1 217 ? -18.064 7.325 1.992 1.00 98.12 217 ASP A CA 1
ATOM 1609 C C . ASP A 1 217 ? -18.667 6.019 1.437 1.00 98.12 217 ASP A C 1
ATOM 1611 O O . ASP A 1 217 ? -18.628 5.786 0.224 1.00 98.12 217 ASP A O 1
ATOM 1615 N N . GLN A 1 218 ? -19.211 5.144 2.292 1.00 98.69 218 GLN A N 1
ATOM 1616 C CA . GLN A 1 218 ? -19.786 3.884 1.822 1.00 98.69 218 GLN A CA 1
ATOM 1617 C C . GLN A 1 218 ? -20.989 4.139 0.913 1.00 98.69 218 GLN A C 1
ATOM 1619 O O . GLN A 1 218 ? -21.937 4.829 1.283 1.00 98.69 218 GLN A O 1
ATOM 1624 N N . ARG A 1 219 ? -20.978 3.520 -0.267 1.00 98.56 219 ARG A N 1
ATOM 1625 C CA . ARG A 1 219 ? -22.043 3.672 -1.261 1.00 98.56 219 ARG A CA 1
ATOM 1626 C C . ARG A 1 219 ? -23.272 2.839 -0.887 1.00 98.56 219 ARG A C 1
ATOM 1628 O O . ARG A 1 219 ? -23.188 1.890 -0.102 1.00 98.56 219 ARG A O 1
ATOM 1635 N N . ASP A 1 220 ? -24.410 3.157 -1.503 1.00 98.06 220 ASP A N 1
ATOM 1636 C CA . ASP A 1 220 ? -25.688 2.463 -1.266 1.00 98.06 220 ASP A CA 1
ATOM 1637 C C . ASP A 1 220 ? -25.615 0.956 -1.560 1.00 98.06 220 ASP A C 1
ATOM 1639 O O . ASP A 1 220 ? -26.260 0.153 -0.887 1.00 98.06 220 ASP A O 1
ATOM 1643 N N . ASP A 1 221 ? -24.779 0.556 -2.523 1.00 97.62 221 ASP A N 1
ATOM 1644 C CA . ASP A 1 221 ? -24.539 -0.848 -2.873 1.00 97.62 221 ASP A CA 1
ATOM 1645 C C . ASP A 1 221 ? -23.617 -1.586 -1.882 1.00 97.62 221 ASP A C 1
ATOM 1647 O O . ASP A 1 221 ? -23.300 -2.758 -2.089 1.00 97.62 221 ASP A O 1
ATOM 1651 N N . GLY A 1 222 ? -23.167 -0.915 -0.817 1.00 98.06 222 GLY A N 1
ATOM 1652 C CA . GLY A 1 222 ? -22.302 -1.471 0.221 1.00 98.06 222 GLY A CA 1
ATOM 1653 C C . GLY A 1 222 ? -20.809 -1.465 -0.100 1.00 98.06 222 GLY A C 1
ATOM 1654 O O . GLY A 1 222 ? -20.021 -1.841 0.770 1.00 98.06 222 GLY A O 1
ATOM 1655 N N . GLY A 1 223 ? -20.405 -1.053 -1.301 1.00 98.38 223 GLY A N 1
ATOM 1656 C CA . GLY A 1 223 ? -19.003 -0.972 -1.698 1.00 98.38 223 GLY A CA 1
ATOM 1657 C C . GLY A 1 223 ? -18.394 0.420 -1.525 1.00 98.38 223 GLY A C 1
ATOM 1658 O O . GLY A 1 223 ? -19.060 1.387 -1.145 1.00 98.38 223 GLY A O 1
ATOM 1659 N N . TRP A 1 224 ? -17.103 0.507 -1.840 1.00 98.75 224 TRP A N 1
ATOM 1660 C CA . TRP A 1 224 ? -16.356 1.759 -1.960 1.00 98.75 224 TRP A CA 1
ATOM 1661 C C . TRP A 1 224 ? -15.669 1.828 -3.313 1.00 98.75 224 TRP A C 1
ATOM 1663 O O . TRP A 1 224 ? -15.267 0.808 -3.878 1.00 98.75 224 TRP A O 1
ATOM 1673 N N . GLY A 1 225 ? -15.503 3.052 -3.801 1.00 98.19 225 GLY A N 1
ATOM 1674 C CA . GLY A 1 225 ? -14.596 3.341 -4.898 1.00 98.19 225 GLY A CA 1
ATOM 1675 C C . GLY A 1 225 ? -14.725 4.760 -5.432 1.00 98.19 225 GLY A C 1
ATOM 1676 O O . GLY A 1 225 ? -15.694 5.467 -5.139 1.00 98.19 225 GLY A O 1
ATOM 1677 N N . ARG A 1 226 ? -13.695 5.203 -6.158 1.00 96.88 226 ARG A N 1
ATOM 1678 C CA . ARG A 1 226 ? -13.555 6.580 -6.651 1.00 96.88 226 ARG A CA 1
ATOM 1679 C C . ARG A 1 226 ? -14.601 6.923 -7.708 1.00 96.88 226 ARG A C 1
ATOM 1681 O O . ARG A 1 226 ? -15.115 8.038 -7.711 1.00 96.88 226 ARG A O 1
ATOM 1688 N N . TRP A 1 227 ? -14.903 5.980 -8.598 1.00 97.06 227 TRP A N 1
ATOM 1689 C CA . TRP A 1 227 ? -15.873 6.172 -9.686 1.00 97.06 227 TRP A CA 1
ATOM 1690 C C . TRP A 1 227 ? -17.103 5.277 -9.534 1.00 97.06 227 TRP A C 1
ATOM 1692 O O . TRP A 1 227 ? -18.237 5.735 -9.663 1.00 97.06 227 TRP A O 1
ATOM 1702 N N . SER A 1 228 ? -16.881 4.010 -9.203 1.00 96.94 228 SER A N 1
ATOM 1703 C CA . SER A 1 228 ? -17.907 3.030 -8.855 1.00 96.94 228 SER A CA 1
ATOM 1704 C C . SER A 1 228 ? -17.364 2.135 -7.750 1.00 96.94 228 SER A C 1
ATOM 1706 O O . SER A 1 228 ? -16.157 2.119 -7.527 1.00 96.94 228 SER A O 1
ATOM 1708 N N . SER A 1 229 ? -18.222 1.361 -7.089 1.00 97.81 229 SER A N 1
ATOM 1709 C CA . SER A 1 229 ? -17.744 0.334 -6.163 1.00 97.81 229 SER A CA 1
ATOM 1710 C C . SER A 1 229 ? -16.842 -0.658 -6.892 1.00 97.81 229 SER A C 1
ATOM 1712 O O . SER A 1 229 ? -17.203 -1.170 -7.956 1.00 97.81 229 SER A O 1
ATOM 1714 N N . THR A 1 230 ? -15.665 -0.926 -6.332 1.00 97.62 230 THR A N 1
ATOM 1715 C CA . THR A 1 230 ? -14.728 -1.925 -6.859 1.00 97.62 230 THR A CA 1
ATOM 1716 C C . THR A 1 230 ? -14.321 -2.894 -5.758 1.00 97.62 230 THR A C 1
ATOM 1718 O O . THR A 1 230 ? -14.334 -2.561 -4.570 1.00 97.62 230 THR A O 1
ATOM 1721 N N . ALA A 1 231 ? -13.949 -4.117 -6.141 1.00 97.75 231 ALA A N 1
ATOM 1722 C CA . ALA A 1 231 ? -13.446 -5.102 -5.185 1.00 97.75 231 ALA A CA 1
ATOM 1723 C C . ALA A 1 231 ? -12.145 -4.627 -4.513 1.00 97.75 231 ALA A C 1
ATOM 1725 O O . ALA A 1 231 ? -11.955 -4.856 -3.322 1.00 97.75 231 ALA A O 1
ATOM 1726 N N . GLU A 1 232 ? -11.279 -3.947 -5.269 1.00 98.50 232 GLU A N 1
ATOM 1727 C CA . GLU A 1 232 ? -10.008 -3.393 -4.799 1.00 98.50 232 GLU A CA 1
ATOM 1728 C C . GLU A 1 232 ? -10.216 -2.325 -3.721 1.00 98.50 232 GLU A C 1
ATOM 1730 O O . GLU A 1 232 ? -9.736 -2.458 -2.596 1.00 98.50 232 GLU A O 1
ATOM 1735 N N . GLU A 1 233 ? -11.004 -1.297 -4.027 1.00 98.81 233 GLU A N 1
ATOM 1736 C CA . GLU A 1 233 ? -11.208 -0.167 -3.120 1.00 98.81 233 GLU A CA 1
ATOM 1737 C C . GLU A 1 233 ? -12.067 -0.556 -1.913 1.00 98.81 233 GLU A C 1
ATOM 1739 O O . GLU A 1 233 ? -11.789 -0.126 -0.793 1.00 98.81 233 GLU A O 1
ATOM 1744 N N . THR A 1 234 ? -13.038 -1.457 -2.099 1.00 98.81 234 THR A N 1
ATOM 1745 C CA . THR A 1 234 ? -13.780 -2.061 -0.982 1.00 98.81 234 THR A CA 1
ATOM 1746 C C . THR A 1 234 ? -12.854 -2.865 -0.070 1.00 98.81 234 THR A C 1
ATOM 1748 O O . THR A 1 234 ? -12.987 -2.804 1.153 1.00 98.81 234 THR A O 1
ATOM 1751 N N . ALA A 1 235 ? -11.892 -3.609 -0.625 1.00 98.75 235 ALA A N 1
ATOM 1752 C CA . ALA A 1 235 ? -10.933 -4.352 0.183 1.00 98.75 235 ALA A CA 1
ATOM 1753 C C . ALA A 1 235 ? -10.038 -3.424 1.015 1.00 98.75 235 ALA A C 1
ATOM 1755 O O . ALA A 1 235 ? -9.742 -3.744 2.167 1.00 98.75 235 ALA A O 1
ATOM 1756 N N . TYR A 1 236 ? -9.634 -2.277 0.470 1.00 98.88 236 TYR A N 1
ATOM 1757 C CA . TYR A 1 236 ? -8.898 -1.254 1.215 1.00 98.88 236 TYR A CA 1
ATOM 1758 C C . TYR A 1 236 ? -9.747 -0.620 2.320 1.00 98.88 236 TYR A C 1
ATOM 1760 O O . TYR A 1 236 ? -9.295 -0.543 3.461 1.00 98.88 236 TYR A O 1
ATOM 1768 N N . ALA A 1 237 ? -10.999 -0.256 2.032 1.00 98.88 237 ALA A N 1
ATOM 1769 C CA . ALA A 1 237 ? -11.924 0.276 3.033 1.00 98.88 237 ALA A CA 1
ATOM 1770 C C . ALA A 1 237 ? -12.136 -0.702 4.202 1.00 98.88 237 ALA A C 1
ATOM 1772 O O . ALA A 1 237 ? -12.008 -0.325 5.365 1.00 98.88 237 ALA A O 1
ATOM 1773 N N . VAL A 1 238 ? -12.377 -1.984 3.912 1.00 98.81 238 VAL A N 1
ATOM 1774 C CA . VAL A 1 238 ? -12.536 -3.020 4.945 1.00 98.81 238 VAL A CA 1
ATOM 1775 C C . VAL A 1 238 ? -11.256 -3.204 5.766 1.00 98.81 238 VAL A C 1
ATOM 1777 O O . VAL A 1 238 ? -11.332 -3.361 6.985 1.00 98.81 238 VAL A O 1
ATOM 1780 N N . GLN A 1 239 ? -10.081 -3.150 5.132 1.00 98.81 239 GLN A N 1
ATOM 1781 C CA . GLN A 1 239 ? -8.801 -3.198 5.842 1.00 98.81 239 GLN A CA 1
ATOM 1782 C C . GLN A 1 239 ? -8.587 -1.982 6.751 1.00 98.81 239 GLN A C 1
ATOM 1784 O O . GLN A 1 239 ? -8.113 -2.162 7.867 1.00 98.81 239 GLN A O 1
ATOM 1789 N N . ILE A 1 240 ? -8.992 -0.775 6.348 1.00 98.81 240 ILE A N 1
ATOM 1790 C CA . ILE A 1 240 ? -8.957 0.412 7.221 1.00 98.81 240 ILE A CA 1
ATOM 1791 C C . ILE A 1 240 ? -9.877 0.208 8.432 1.00 98.81 240 ILE A C 1
ATOM 1793 O O . ILE A 1 240 ? -9.466 0.398 9.578 1.00 98.81 240 ILE A O 1
ATOM 1797 N N . LEU A 1 241 ? -11.118 -0.222 8.196 1.00 98.69 241 LEU A N 1
ATOM 1798 C CA . LEU A 1 241 ? -12.122 -0.372 9.250 1.00 98.69 241 LEU A CA 1
ATOM 1799 C C . LEU A 1 241 ? -11.763 -1.453 10.278 1.00 98.69 241 LEU A C 1
ATOM 1801 O O . LEU A 1 241 ? -12.006 -1.261 11.466 1.00 98.69 241 LEU A O 1
ATOM 1805 N N . LEU A 1 242 ? -11.200 -2.580 9.834 1.00 98.06 242 LEU A N 1
ATOM 1806 C CA . LEU A 1 242 ? -10.910 -3.730 10.700 1.00 98.06 242 LEU A CA 1
ATOM 1807 C C . LEU A 1 242 ? -9.441 -3.830 11.134 1.00 98.06 242 LEU A C 1
ATOM 1809 O O . LEU A 1 242 ? -9.145 -4.482 12.132 1.00 98.06 242 LEU A O 1
ATOM 1813 N N . GLY A 1 243 ? -8.522 -3.218 10.389 1.00 96.25 243 GLY A N 1
ATOM 1814 C CA . GLY A 1 243 ? -7.074 -3.275 10.616 1.00 96.25 243 GLY A CA 1
ATOM 1815 C C . GLY A 1 243 ? -6.488 -2.052 11.326 1.00 96.25 243 GLY A C 1
ATOM 1816 O O . GLY A 1 243 ? -5.311 -2.067 11.666 1.00 96.25 243 GLY A O 1
ATOM 1817 N N . SER A 1 244 ? -7.285 -1.014 11.593 1.00 96.25 244 SER A N 1
ATOM 1818 C CA . SER A 1 244 ? -6.843 0.216 12.277 1.00 96.25 244 SER A CA 1
ATOM 1819 C C . SER A 1 244 ? -6.592 0.063 13.783 1.00 96.25 244 SER A C 1
ATOM 1821 O O . SER A 1 244 ? -6.168 1.014 14.434 1.00 96.25 244 SER A O 1
ATOM 1823 N N . GLY A 1 245 ? -6.899 -1.099 14.368 1.00 93.88 245 GLY A N 1
ATOM 1824 C CA . GLY A 1 245 ? -6.844 -1.307 15.820 1.00 93.88 245 GLY A CA 1
ATOM 1825 C C . GLY A 1 245 ? -7.951 -0.579 16.592 1.00 93.88 245 GLY A C 1
ATOM 1826 O O . GLY A 1 245 ? -7.918 -0.541 17.822 1.00 93.88 245 GLY A O 1
ATOM 1827 N N . ARG A 1 246 ? -8.938 -0.000 15.894 1.00 95.12 246 ARG A N 1
ATOM 1828 C CA . ARG A 1 246 ? -10.081 0.672 16.517 1.00 95.12 246 ARG A CA 1
ATOM 1829 C C . ARG A 1 246 ? -11.166 -0.301 16.971 1.00 95.12 246 ARG A C 1
ATOM 1831 O O . ARG A 1 246 ? -11.325 -1.368 16.377 1.00 95.12 246 ARG A O 1
ATOM 1838 N N . PRO A 1 247 ? -11.950 0.061 18.005 1.00 93.19 247 PRO A N 1
ATOM 1839 C CA . PRO A 1 247 ? -13.089 -0.742 18.423 1.00 93.19 247 PRO A CA 1
ATOM 1840 C C . PRO A 1 247 ? -14.089 -0.956 17.282 1.00 93.19 247 PRO A C 1
ATOM 1842 O O . PRO A 1 247 ? -14.470 -0.020 16.573 1.00 93.19 247 PRO A O 1
ATOM 1845 N N . ILE A 1 248 ? -14.577 -2.189 17.150 1.00 94.44 248 ILE A N 1
ATOM 1846 C CA . ILE A 1 248 ? -15.578 -2.556 16.145 1.00 94.44 248 ILE A CA 1
ATOM 1847 C C . ILE A 1 248 ? -16.956 -2.098 16.635 1.00 94.44 248 ILE A C 1
ATOM 1849 O O . ILE A 1 248 ? -17.666 -2.811 17.342 1.00 94.44 248 ILE A O 1
ATOM 1853 N N . ARG A 1 249 ? -17.318 -0.862 16.288 1.00 94.31 249 ARG A N 1
ATOM 1854 C CA . ARG A 1 249 ? -18.620 -0.255 16.612 1.00 94.31 249 ARG A CA 1
ATOM 1855 C C . ARG A 1 249 ? -19.735 -0.825 15.719 1.00 94.31 249 ARG A C 1
ATOM 1857 O O . ARG A 1 249 ? -19.443 -1.274 14.611 1.00 94.31 249 ARG A O 1
ATOM 1864 N N . PRO A 1 250 ? -21.022 -0.716 16.107 1.00 94.38 250 PRO A N 1
ATOM 1865 C CA . PRO A 1 250 ? -22.144 -1.171 15.277 1.00 94.38 250 PRO A CA 1
ATOM 1866 C C . PRO A 1 250 ? -22.135 -0.625 13.841 1.00 94.38 250 PRO A C 1
ATOM 1868 O O . PRO A 1 250 ? -22.438 -1.363 12.907 1.00 94.38 250 PRO A O 1
ATOM 1871 N N . ALA A 1 251 ? -21.717 0.632 13.646 1.00 96.38 251 ALA A N 1
ATOM 1872 C CA . ALA A 1 251 ? -21.567 1.228 12.317 1.00 96.38 251 ALA A CA 1
ATOM 1873 C C . ALA A 1 251 ? -20.516 0.500 11.456 1.00 96.38 251 ALA A C 1
ATOM 1875 O O . ALA A 1 251 ? -20.764 0.235 10.283 1.00 96.38 251 ALA A O 1
ATOM 1876 N N . VAL A 1 252 ? -19.381 0.107 12.051 1.00 97.00 252 VAL A N 1
ATOM 1877 C CA . VAL A 1 252 ? -18.333 -0.681 11.379 1.00 97.00 252 VAL A CA 1
ATOM 1878 C C . VAL A 1 252 ? -18.864 -2.061 11.009 1.00 97.00 252 VAL A C 1
ATOM 1880 O O . VAL A 1 252 ? -18.713 -2.492 9.870 1.00 97.00 252 VAL A O 1
ATOM 1883 N N . THR A 1 253 ? -19.546 -2.728 11.942 1.00 95.56 253 THR A N 1
ATOM 1884 C CA . THR A 1 253 ? -20.181 -4.027 11.693 1.00 95.56 253 THR A CA 1
ATOM 1885 C C . THR A 1 253 ? -21.162 -3.959 10.523 1.00 95.56 253 THR A C 1
ATOM 1887 O O . THR A 1 253 ? -21.074 -4.769 9.599 1.00 95.56 253 THR A O 1
ATOM 1890 N N . ALA A 1 254 ? -22.069 -2.979 10.529 1.00 95.38 254 ALA A N 1
ATOM 1891 C CA . ALA A 1 254 ? -23.050 -2.795 9.465 1.00 95.38 254 ALA A CA 1
ATOM 1892 C C . ALA A 1 254 ? -22.376 -2.507 8.117 1.00 95.38 254 ALA A C 1
ATOM 1894 O O . ALA A 1 254 ? -22.755 -3.099 7.106 1.00 95.38 254 ALA A O 1
ATOM 1895 N N . ALA A 1 255 ? -21.357 -1.644 8.102 1.00 97.94 255 ALA A N 1
ATOM 1896 C CA . ALA A 1 255 ? -20.612 -1.314 6.896 1.00 97.94 255 ALA A CA 1
ATOM 1897 C C . ALA A 1 255 ? -19.915 -2.546 6.304 1.00 97.94 255 ALA A C 1
ATOM 1899 O O . ALA A 1 255 ? -20.085 -2.848 5.122 1.00 97.94 255 ALA A O 1
ATOM 1900 N N . VAL A 1 256 ? -19.209 -3.316 7.135 1.00 97.19 256 VAL A N 1
ATOM 1901 C CA . VAL A 1 256 ? -18.515 -4.542 6.721 1.00 97.19 256 VAL A CA 1
ATOM 1902 C C . VAL A 1 256 ? -19.490 -5.597 6.201 1.00 97.19 256 VAL A C 1
ATOM 1904 O O . VAL A 1 256 ? -19.206 -6.216 5.179 1.00 97.19 256 VAL A O 1
ATOM 1907 N N . CYS A 1 257 ? -20.653 -5.779 6.836 1.00 95.50 257 CYS A N 1
ATOM 1908 C CA . CYS A 1 257 ? -21.662 -6.734 6.365 1.00 95.50 257 CYS A CA 1
ATOM 1909 C C . CYS A 1 257 ? -22.140 -6.414 4.942 1.00 95.50 257 CYS A C 1
ATOM 1911 O O . CYS A 1 257 ? -22.236 -7.322 4.116 1.00 95.50 257 CYS A O 1
ATOM 1913 N N . ARG A 1 258 ? -22.383 -5.132 4.628 1.00 97.25 258 ARG A N 1
ATOM 1914 C CA . ARG A 1 258 ? -22.774 -4.713 3.268 1.00 97.25 258 ARG A CA 1
ATOM 1915 C C . ARG A 1 258 ? -21.634 -4.861 2.251 1.00 97.25 258 ARG A C 1
ATOM 1917 O O . ARG A 1 258 ? -21.894 -5.072 1.072 1.00 97.25 258 ARG A O 1
ATOM 1924 N N . ALA A 1 259 ? -20.382 -4.823 2.706 1.00 97.69 259 ALA A N 1
ATOM 1925 C CA . ALA A 1 259 ? -19.195 -4.931 1.860 1.00 97.69 259 ALA A CA 1
ATOM 1926 C C . ALA A 1 259 ? -18.913 -6.354 1.347 1.00 97.69 259 ALA A C 1
ATOM 1928 O O . ALA A 1 259 ? -18.297 -6.517 0.294 1.00 97.69 259 ALA A O 1
ATOM 1929 N N . VAL A 1 260 ? -19.332 -7.398 2.080 1.00 94.69 260 VAL A N 1
ATOM 1930 C CA . VAL A 1 260 ? -18.912 -8.795 1.828 1.00 94.69 260 VAL A CA 1
ATOM 1931 C C . VAL A 1 260 ? -19.188 -9.248 0.391 1.00 94.69 260 VAL A C 1
ATOM 1933 O O . VAL A 1 260 ? -18.357 -9.944 -0.195 1.00 94.69 260 VAL A O 1
ATOM 1936 N N . GLY A 1 261 ? -20.308 -8.820 -0.201 1.00 93.69 261 GLY A N 1
ATOM 1937 C CA . GLY A 1 261 ? -20.681 -9.172 -1.577 1.00 93.69 261 GLY A CA 1
ATOM 1938 C C . GLY A 1 261 ? -19.687 -8.696 -2.645 1.00 93.69 261 GLY A C 1
ATOM 1939 O O . GLY A 1 261 ? -19.573 -9.324 -3.699 1.00 93.69 261 GLY A O 1
ATOM 1940 N N . HIS A 1 262 ? -18.920 -7.640 -2.358 1.00 95.38 262 HIS A N 1
ATOM 1941 C CA . HIS A 1 262 ? -17.912 -7.070 -3.258 1.00 95.38 262 HIS A CA 1
ATOM 1942 C C . HIS A 1 262 ? -16.531 -7.733 -3.117 1.00 95.38 262 HIS A C 1
ATOM 1944 O O . HIS A 1 262 ? -15.700 -7.620 -4.018 1.00 95.38 262 HIS A O 1
ATOM 1950 N N . LEU A 1 263 ? -16.268 -8.473 -2.032 1.00 94.94 263 LEU A N 1
ATOM 1951 C CA . LEU A 1 263 ? -14.961 -9.083 -1.739 1.00 94.94 263 LEU A CA 1
ATOM 1952 C C . LEU A 1 263 ? -14.756 -10.428 -2.460 1.00 94.94 263 LEU A C 1
ATOM 1954 O O . LEU A 1 263 ? -14.512 -11.472 -1.847 1.00 94.94 263 LEU A O 1
ATOM 1958 N N . ARG A 1 264 ? -14.847 -10.412 -3.791 1.00 87.81 264 ARG A N 1
ATOM 1959 C CA . ARG A 1 264 ? -14.725 -11.596 -4.654 1.00 87.81 264 ARG A CA 1
ATOM 1960 C C . ARG A 1 264 ? -13.309 -11.758 -5.216 1.00 87.81 264 ARG A C 1
ATOM 1962 O O . ARG A 1 264 ? -12.830 -10.926 -5.985 1.00 87.81 264 ARG A O 1
ATOM 1969 N N . SER A 1 265 ? -12.634 -12.846 -4.835 1.00 80.81 265 SER A N 1
ATOM 1970 C CA . SER A 1 265 ? -11.240 -13.147 -5.223 1.00 80.81 265 SER A CA 1
ATOM 1971 C C . SER A 1 265 ? -11.108 -14.079 -6.436 1.00 80.81 265 SER A C 1
ATOM 1973 O O . SER A 1 265 ? -9.996 -14.367 -6.869 1.00 80.81 265 SER A O 1
ATOM 1975 N N . ASP A 1 266 ? -12.227 -14.577 -6.966 1.00 83.44 266 ASP A N 1
ATOM 1976 C CA . ASP A 1 266 ? -12.315 -15.421 -8.167 1.00 83.44 266 ASP A CA 1
ATOM 1977 C C . ASP A 1 266 ? -12.217 -14.612 -9.473 1.00 83.44 266 ASP A C 1
ATOM 1979 O O . ASP A 1 266 ? -11.983 -15.175 -10.540 1.00 83.44 266 ASP A O 1
ATOM 1983 N N . ARG A 1 267 ? -12.347 -13.285 -9.390 1.00 80.19 267 ARG A N 1
ATOM 1984 C CA . ARG A 1 267 ? -12.313 -12.371 -10.536 1.00 80.19 267 ARG A CA 1
ATOM 1985 C C . ARG A 1 267 ? -10.891 -12.035 -10.991 1.00 80.19 267 ARG A C 1
ATOM 1987 O O . ARG A 1 267 ? -9.907 -12.228 -10.270 1.00 80.19 267 ARG A O 1
ATOM 1994 N N . SER A 1 268 ? -10.778 -11.559 -12.225 1.00 81.06 268 SER A N 1
ATOM 1995 C CA . SER A 1 268 ? -9.536 -11.038 -12.824 1.00 81.06 268 SER A CA 1
ATOM 1996 C C . SER A 1 268 ? -9.762 -9.795 -13.683 1.00 81.06 268 SER A C 1
ATOM 1998 O O . SER A 1 268 ? -8.815 -9.276 -14.258 1.00 81.06 268 SER A O 1
ATOM 2000 N N . ASP A 1 269 ? -11.001 -9.328 -13.791 1.00 86.94 269 ASP A N 1
ATOM 2001 C CA . ASP A 1 269 ? -11.427 -8.171 -14.573 1.00 86.94 269 ASP A CA 1
ATOM 2002 C C . ASP A 1 269 ? -11.499 -6.913 -13.696 1.00 86.94 269 ASP A C 1
ATOM 2004 O O . ASP A 1 269 ? -12.493 -6.188 -13.684 1.00 86.94 269 ASP A O 1
ATOM 2008 N N . TYR A 1 270 ? -10.449 -6.683 -12.907 1.00 93.00 270 TYR A N 1
ATOM 2009 C CA . TYR A 1 270 ? -10.371 -5.512 -12.040 1.00 93.00 270 TYR A CA 1
ATOM 2010 C C . TYR A 1 270 ? -10.130 -4.245 -12.876 1.00 93.00 270 TYR A C 1
ATOM 2012 O O . TYR A 1 270 ? -9.316 -4.283 -13.805 1.00 93.00 270 TYR A O 1
ATOM 2020 N N . PRO A 1 271 ? -10.823 -3.131 -12.574 1.00 94.94 271 PRO A N 1
ATOM 2021 C CA . PRO A 1 271 ? -10.601 -1.878 -13.276 1.00 94.94 271 PRO A CA 1
ATOM 2022 C C . PRO A 1 271 ? -9.179 -1.368 -13.009 1.00 94.94 271 PRO A C 1
ATOM 2024 O O . PRO A 1 271 ? -8.652 -1.559 -11.914 1.00 94.94 271 PRO A O 1
ATOM 2027 N N . PRO A 1 272 ? -8.545 -0.715 -13.991 1.00 96.31 272 PRO A N 1
ATOM 2028 C CA . PRO A 1 272 ? -7.203 -0.195 -13.814 1.00 96.31 272 PRO A CA 1
ATOM 2029 C C . PRO A 1 272 ? -7.222 1.061 -12.936 1.00 96.31 272 PRO A C 1
ATOM 2031 O O . PRO A 1 272 ? -7.903 2.037 -13.250 1.00 96.31 272 PRO A O 1
ATOM 2034 N N . LEU A 1 273 ? -6.464 1.032 -11.839 1.00 98.00 273 LEU A N 1
ATOM 2035 C CA . LEU A 1 273 ? -6.369 2.129 -10.868 1.00 98.00 273 LEU A CA 1
ATOM 2036 C C . LEU A 1 273 ? -4.924 2.554 -10.571 1.00 98.00 273 LEU A C 1
ATOM 2038 O O . LEU A 1 273 ? -4.719 3.590 -9.947 1.00 98.00 273 LEU A O 1
ATOM 2042 N N . TRP A 1 274 ? -3.920 1.808 -11.032 1.00 98.25 274 TRP A N 1
ATOM 2043 C CA . TRP A 1 274 ? -2.510 2.077 -10.747 1.00 98.25 274 TRP A CA 1
ATOM 2044 C C . TRP A 1 274 ? -1.896 2.931 -11.850 1.00 98.25 274 TRP A C 1
ATOM 2046 O O . TRP A 1 274 ? -2.120 2.659 -13.026 1.00 98.25 274 TRP A O 1
ATOM 2056 N N . HIS A 1 275 ? -1.131 3.958 -11.488 1.00 97.00 275 HIS A N 1
ATOM 2057 C CA . HIS A 1 275 ? -0.541 4.891 -12.448 1.00 97.00 275 HIS A CA 1
ATOM 2058 C C . HIS A 1 275 ? 0.791 4.363 -13.015 1.00 97.00 275 HIS A C 1
ATOM 2060 O O . HIS A 1 275 ? 1.709 4.048 -12.261 1.00 97.00 275 HIS A O 1
ATOM 2066 N N . ASP A 1 276 ? 0.910 4.327 -14.345 1.00 93.56 276 ASP A N 1
ATOM 2067 C CA . ASP A 1 276 ? 2.173 4.308 -15.106 1.00 93.56 276 ASP A CA 1
ATOM 2068 C C . ASP A 1 276 ? 2.061 5.342 -16.250 1.00 93.56 276 ASP A C 1
ATOM 2070 O O . ASP A 1 276 ? 1.852 6.527 -15.991 1.00 93.56 276 ASP A O 1
ATOM 2074 N N . LYS A 1 277 ? 2.154 4.924 -17.521 1.00 91.69 277 LYS A N 1
ATOM 2075 C CA . LYS A 1 277 ? 1.885 5.783 -18.691 1.00 91.69 277 LYS A CA 1
ATOM 2076 C C . LYS A 1 277 ? 0.384 6.013 -18.884 1.00 91.69 277 LYS A C 1
ATOM 2078 O O . LYS A 1 277 ? -0.027 7.032 -19.430 1.00 91.69 277 LYS A O 1
ATOM 2083 N N . ASP A 1 278 ? -0.403 5.047 -18.437 1.00 91.00 278 ASP A N 1
ATOM 2084 C CA . ASP A 1 278 ? -1.853 5.016 -18.324 1.00 91.00 278 ASP A CA 1
ATOM 2085 C C . ASP A 1 278 ? -2.225 4.325 -16.997 1.00 91.00 278 ASP A C 1
ATOM 2087 O O . ASP A 1 278 ? -1.380 4.156 -16.110 1.00 91.00 278 ASP A O 1
ATOM 2091 N N . LEU A 1 279 ? -3.501 3.971 -16.831 1.00 95.50 279 LEU A N 1
ATOM 2092 C CA . LEU A 1 279 ? -3.940 3.170 -15.696 1.00 95.50 279 LEU A CA 1
ATOM 2093 C C . LEU A 1 279 ? -3.741 1.680 -15.997 1.00 95.50 279 LEU A C 1
ATOM 2095 O O . LEU A 1 279 ? -4.159 1.202 -17.052 1.00 95.50 279 LEU A O 1
ATOM 2099 N N . TYR A 1 280 ? -3.229 0.921 -15.027 1.00 95.00 280 TYR A N 1
ATOM 2100 C CA . TYR A 1 280 ? -3.137 -0.541 -15.099 1.00 95.00 280 TYR A CA 1
ATOM 2101 C C . TYR A 1 280 ? -3.693 -1.236 -13.842 1.00 95.00 280 TYR A C 1
ATOM 2103 O O . TYR A 1 280 ? -4.011 -0.595 -12.838 1.00 95.00 280 TYR A O 1
ATOM 2111 N N . ALA A 1 281 ? -3.849 -2.564 -13.916 1.00 94.81 281 ALA A N 1
ATOM 2112 C CA . ALA A 1 281 ? -4.359 -3.406 -12.830 1.00 94.81 281 ALA A CA 1
ATOM 2113 C C . ALA A 1 281 ? -3.383 -4.563 -12.509 1.00 94.81 281 ALA A C 1
ATOM 2115 O O . ALA A 1 281 ? -3.311 -5.536 -13.270 1.00 94.81 281 ALA A O 1
ATOM 2116 N N . PRO A 1 282 ? -2.634 -4.513 -11.391 1.00 95.38 282 PRO A N 1
ATOM 2117 C CA . PRO A 1 282 ? -1.794 -5.616 -10.935 1.00 95.38 282 PRO A CA 1
ATOM 2118 C C . PRO A 1 282 ? -2.651 -6.700 -10.265 1.00 95.38 282 PRO A C 1
ATOM 2120 O O . PRO A 1 282 ? -2.836 -6.733 -9.049 1.00 95.38 282 PRO A O 1
ATOM 2123 N N . ILE A 1 283 ? -3.188 -7.612 -11.078 1.00 94.31 283 ILE A N 1
ATOM 2124 C CA . ILE A 1 283 ? -4.226 -8.580 -10.683 1.00 94.31 283 ILE A CA 1
ATOM 2125 C C . ILE A 1 283 ? -3.891 -9.367 -9.406 1.00 94.31 283 ILE A C 1
ATOM 2127 O O . ILE A 1 283 ? -4.783 -9.591 -8.585 1.00 94.31 283 ILE A O 1
ATOM 2131 N N . LEU A 1 284 ? -2.637 -9.799 -9.207 1.00 94.94 284 LEU A N 1
ATOM 2132 C CA . LEU A 1 284 ? -2.280 -10.554 -7.998 1.00 94.94 284 LEU A CA 1
ATOM 2133 C C . LEU A 1 284 ? -2.288 -9.685 -6.735 1.00 94.94 284 LEU A C 1
ATOM 2135 O O . LEU A 1 284 ? -2.732 -10.162 -5.692 1.00 94.94 284 LEU A O 1
ATOM 2139 N N . ILE A 1 285 ? -1.887 -8.415 -6.835 1.00 97.62 285 ILE A N 1
ATOM 2140 C CA . ILE A 1 285 ? -1.924 -7.466 -5.715 1.00 97.62 285 ILE A CA 1
ATOM 2141 C C . ILE A 1 285 ? -3.375 -7.179 -5.323 1.00 97.62 285 ILE A C 1
ATOM 2143 O O . ILE A 1 285 ? -3.726 -7.267 -4.146 1.00 97.62 285 ILE A O 1
ATOM 2147 N N . VAL A 1 286 ? -4.245 -6.931 -6.308 1.00 97.94 286 VAL A N 1
ATOM 2148 C CA . VAL A 1 286 ? -5.677 -6.702 -6.058 1.00 97.94 286 VAL A CA 1
ATOM 2149 C C . VAL A 1 286 ? -6.316 -7.917 -5.384 1.00 97.94 286 VAL A C 1
ATOM 2151 O O . VAL A 1 286 ? -7.016 -7.792 -4.377 1.00 97.94 286 VAL A O 1
ATOM 2154 N N . ARG A 1 287 ? -6.022 -9.127 -5.875 1.00 97.38 287 ARG A N 1
ATOM 2155 C CA . ARG A 1 287 ? -6.491 -10.370 -5.242 1.00 97.38 287 ARG A CA 1
ATOM 2156 C C . ARG A 1 287 ? -5.980 -10.518 -3.814 1.00 97.38 287 ARG A C 1
ATOM 2158 O O . ARG A 1 287 ? -6.753 -10.927 -2.949 1.00 97.38 287 ARG A O 1
ATOM 2165 N N . ALA A 1 288 ? -4.717 -10.187 -3.556 1.00 97.94 288 ALA A N 1
ATOM 2166 C CA . ALA A 1 288 ? -4.140 -10.236 -2.218 1.00 97.94 288 ALA A CA 1
ATOM 2167 C C . ALA A 1 288 ? -4.864 -9.286 -1.255 1.00 97.94 288 ALA A C 1
ATOM 2169 O O . ALA A 1 288 ? -5.195 -9.697 -0.145 1.00 97.94 288 ALA A O 1
ATOM 2170 N N . ALA A 1 289 ? -5.189 -8.066 -1.695 1.00 98.50 289 ALA A N 1
ATOM 2171 C CA . ALA A 1 289 ? -5.973 -7.113 -0.912 1.00 98.50 289 ALA A CA 1
ATOM 2172 C C . ALA A 1 289 ? -7.370 -7.663 -0.581 1.00 98.50 289 ALA A C 1
ATOM 2174 O O . ALA A 1 289 ? -7.786 -7.643 0.578 1.00 98.50 289 ALA A O 1
ATOM 2175 N N . VAL A 1 290 ? -8.071 -8.237 -1.566 1.00 98.19 290 VAL A N 1
ATOM 2176 C CA . VAL A 1 290 ? -9.384 -8.867 -1.346 1.00 98.19 290 VAL A CA 1
ATOM 2177 C C . VAL A 1 290 ? -9.286 -10.033 -0.358 1.00 98.19 290 VAL A C 1
ATOM 2179 O O . VAL A 1 290 ? -10.103 -10.140 0.556 1.00 98.19 290 VAL A O 1
ATOM 2182 N N . ILE A 1 291 ? -8.282 -10.902 -0.497 1.00 97.94 291 ILE A N 1
ATOM 2183 C CA . ILE A 1 291 ? -8.054 -12.022 0.430 1.00 97.94 291 ILE A CA 1
ATOM 2184 C C . ILE A 1 291 ? -7.758 -11.504 1.843 1.00 97.94 291 ILE A C 1
ATOM 2186 O O . ILE A 1 291 ? -8.314 -12.029 2.811 1.00 97.94 291 ILE A O 1
ATOM 2190 N N . ALA A 1 292 ? -6.936 -10.462 1.971 1.00 98.38 292 ALA A N 1
ATOM 2191 C CA . ALA A 1 292 ? -6.607 -9.855 3.253 1.00 98.38 292 ALA A CA 1
ATOM 2192 C C . ALA A 1 292 ? -7.846 -9.259 3.939 1.00 98.38 292 ALA A C 1
ATOM 2194 O O . ALA A 1 292 ? -8.099 -9.544 5.110 1.00 98.38 292 ALA A O 1
ATOM 2195 N N . ALA A 1 293 ? -8.683 -8.531 3.195 1.00 98.44 293 ALA A N 1
ATOM 2196 C CA . ALA A 1 293 ? -9.961 -8.031 3.692 1.00 98.44 293 ALA A CA 1
ATOM 2197 C C . ALA A 1 293 ? -10.868 -9.173 4.177 1.00 98.44 293 ALA A C 1
ATOM 2199 O O . ALA A 1 293 ? -11.377 -9.131 5.295 1.00 98.44 293 ALA A O 1
ATOM 2200 N N . ARG A 1 294 ? -11.014 -10.249 3.392 1.00 97.19 294 ARG A N 1
ATOM 2201 C CA . ARG A 1 294 ? -11.807 -11.427 3.793 1.00 97.19 294 ARG A CA 1
ATOM 2202 C C . ARG A 1 294 ? -11.272 -12.087 5.061 1.00 97.19 294 ARG A C 1
ATOM 2204 O O . ARG A 1 294 ? -12.066 -12.496 5.905 1.00 97.19 294 ARG A O 1
ATOM 2211 N N . LYS A 1 295 ? -9.949 -12.192 5.214 1.00 97.00 295 LYS A N 1
ATOM 2212 C CA . LYS A 1 295 ? -9.318 -12.723 6.430 1.00 97.00 295 LYS A CA 1
ATOM 2213 C C . LYS A 1 295 ? -9.705 -11.896 7.658 1.00 97.00 295 LYS A C 1
ATOM 2215 O O . LYS A 1 295 ? -10.062 -12.489 8.676 1.00 97.00 295 LYS A O 1
ATOM 2220 N N . LEU A 1 296 ? -9.687 -10.567 7.553 1.00 97.12 296 LEU A N 1
ATOM 2221 C CA . LEU A 1 296 ? -10.121 -9.678 8.635 1.00 97.12 296 LEU A CA 1
ATOM 2222 C C . LEU A 1 296 ? -11.611 -9.855 8.950 1.00 97.12 296 LEU A C 1
ATOM 2224 O O . LEU A 1 296 ? -11.960 -10.021 10.114 1.00 97.12 296 LEU A O 1
ATOM 2228 N N . VAL A 1 297 ? -12.477 -9.920 7.930 1.00 96.19 297 VAL A N 1
ATOM 2229 C CA . VAL A 1 297 ? -13.920 -10.172 8.114 1.00 96.19 297 VAL A CA 1
ATOM 2230 C C . VAL A 1 297 ? -14.167 -11.487 8.856 1.00 96.19 297 VAL A C 1
ATOM 2232 O O . VAL A 1 297 ? -14.934 -11.523 9.815 1.00 96.19 297 VAL A O 1
ATOM 2235 N N . LEU A 1 298 ? -13.492 -12.568 8.456 1.00 93.81 298 LEU A N 1
ATOM 2236 C CA . LEU A 1 298 ? -13.626 -13.875 9.106 1.00 93.81 298 LEU A CA 1
ATOM 2237 C C . LEU A 1 298 ? -13.162 -13.855 10.567 1.00 93.81 298 LEU A C 1
ATOM 2239 O O . LEU A 1 298 ? -13.763 -14.530 11.399 1.00 93.81 298 LEU A O 1
ATOM 2243 N N . ALA A 1 299 ? -12.123 -13.080 10.889 1.00 91.00 299 ALA A N 1
ATOM 2244 C CA . ALA A 1 299 ? -11.621 -12.961 12.256 1.00 91.00 299 ALA A CA 1
ATOM 2245 C C . ALA A 1 299 ? -12.626 -12.280 13.203 1.00 91.00 299 ALA A C 1
ATOM 2247 O O . ALA A 1 299 ? -12.633 -12.577 14.395 1.00 91.00 299 ALA A O 1
ATOM 2248 N N . VAL A 1 300 ? -13.490 -11.406 12.677 1.00 89.38 300 VAL A N 1
ATOM 2249 C CA . VAL A 1 300 ? -14.468 -10.640 13.469 1.00 89.38 300 VAL A CA 1
ATOM 2250 C C . VAL A 1 300 ? -15.902 -11.162 13.337 1.00 89.38 300 VAL A C 1
ATOM 2252 O O . VAL A 1 300 ? -16.792 -10.700 14.048 1.00 89.38 300 VAL A O 1
ATOM 2255 N N . ALA A 1 301 ? -16.140 -12.150 12.468 1.00 83.19 301 ALA A N 1
ATOM 2256 C CA . ALA A 1 301 ? -17.459 -12.732 12.234 1.00 83.19 301 ALA A CA 1
ATOM 2257 C C . ALA A 1 301 ? -18.161 -13.239 13.514 1.00 83.19 301 ALA A C 1
ATOM 2259 O O . ALA A 1 301 ? -19.355 -12.975 13.650 1.00 83.19 301 ALA A O 1
ATOM 2260 N N . PRO A 1 302 ? -17.486 -13.890 14.488 1.00 82.25 302 PRO A N 1
ATOM 2261 C CA . PRO A 1 302 ? -18.135 -14.275 15.745 1.00 82.25 302 PRO A CA 1
ATOM 2262 C C . PRO A 1 302 ? -18.677 -13.070 16.527 1.00 82.25 302 PRO A C 1
ATOM 2264 O O . PRO A 1 302 ? -19.823 -13.089 16.971 1.00 82.25 302 PRO A O 1
ATOM 2267 N N . THR A 1 303 ? -17.886 -11.997 16.625 1.00 76.75 303 THR A N 1
ATOM 2268 C CA . THR A 1 303 ? -18.263 -10.739 17.290 1.00 76.75 303 THR A CA 1
ATOM 2269 C C . THR A 1 303 ? -19.444 -10.071 16.588 1.00 76.75 303 THR A C 1
ATOM 2271 O O . THR A 1 303 ? -20.381 -9.608 17.236 1.00 76.75 303 THR A O 1
ATOM 2274 N N . ILE A 1 304 ? -19.431 -10.067 15.252 1.00 74.88 304 ILE A N 1
ATOM 2275 C CA . ILE A 1 304 ? -20.521 -9.535 14.429 1.00 74.88 304 ILE A CA 1
ATOM 2276 C C . ILE A 1 304 ? -21.806 -10.347 14.636 1.00 74.88 304 ILE A C 1
ATOM 2278 O O . ILE A 1 304 ? -22.858 -9.771 14.907 1.00 74.88 304 ILE A O 1
ATOM 2282 N N . ASN A 1 305 ? -21.725 -11.677 14.574 1.00 75.94 305 ASN A N 1
ATOM 2283 C CA . ASN A 1 305 ? -22.879 -12.563 14.747 1.00 75.94 305 ASN A CA 1
ATOM 2284 C C . ASN A 1 305 ? -23.503 -12.423 16.144 1.00 75.94 305 ASN A C 1
ATOM 2286 O O . ASN A 1 305 ? -24.728 -12.432 16.281 1.00 75.94 305 ASN A O 1
ATOM 2290 N N . GLN A 1 306 ? -22.675 -12.244 17.177 1.00 71.25 306 GLN A N 1
ATOM 2291 C CA . GLN A 1 306 ? -23.147 -11.988 18.534 1.00 71.25 306 GLN A CA 1
ATOM 2292 C C . GLN A 1 306 ? -23.885 -10.644 18.634 1.00 71.25 306 GLN A C 1
ATOM 2294 O O . GLN A 1 306 ? -24.977 -10.599 19.196 1.00 71.25 306 GLN A O 1
ATOM 2299 N N . ALA A 1 307 ? -23.343 -9.572 18.046 1.00 67.12 307 ALA A N 1
ATOM 2300 C CA . ALA A 1 307 ? -23.966 -8.245 18.057 1.00 67.12 307 ALA A CA 1
ATOM 2301 C C . ALA A 1 307 ? -25.304 -8.190 17.288 1.00 67.12 307 ALA A C 1
ATOM 2303 O O . ALA A 1 307 ? -26.230 -7.484 17.691 1.00 67.12 307 ALA A O 1
ATOM 2304 N N . LEU A 1 308 ? -25.429 -8.949 16.195 1.00 67.81 308 LEU A N 1
ATOM 2305 C CA . LEU A 1 308 ? -26.686 -9.078 15.446 1.00 67.81 308 LEU A CA 1
ATOM 2306 C C . LEU A 1 308 ? -27.741 -9.880 16.228 1.00 67.81 308 LEU A C 1
ATOM 2308 O O . LEU A 1 308 ? -28.928 -9.563 16.191 1.00 67.81 308 LEU A O 1
ATOM 2312 N N . SER A 1 309 ? -27.315 -10.890 16.990 1.00 69.62 309 SER A N 1
ATOM 2313 C CA . SER A 1 309 ? -28.226 -11.712 17.799 1.00 69.62 309 SER A CA 1
ATOM 2314 C C . SER A 1 309 ? -28.793 -10.949 19.002 1.00 69.62 309 SER A C 1
ATOM 2316 O O . SER A 1 309 ? -29.947 -11.150 19.363 1.00 69.62 309 SER A O 1
ATOM 2318 N N . THR A 1 310 ? -28.021 -10.040 19.607 1.00 64.50 310 THR A N 1
ATOM 2319 C CA . THR A 1 310 ? -28.458 -9.235 20.766 1.00 64.50 310 THR A CA 1
ATOM 2320 C C . THR A 1 310 ? -29.321 -8.026 20.400 1.00 64.50 310 THR A C 1
ATOM 2322 O O . THR A 1 310 ? -29.946 -7.438 21.279 1.00 64.50 310 THR A O 1
ATOM 2325 N N . THR A 1 311 ? -29.374 -7.646 19.121 1.00 58.44 311 THR A N 1
ATOM 2326 C CA . THR A 1 311 ? -30.185 -6.523 18.617 1.00 58.44 311 THR A CA 1
ATOM 2327 C C . THR A 1 311 ? -31.539 -6.953 18.052 1.00 58.44 311 THR A C 1
ATOM 2329 O O . THR A 1 311 ? -32.343 -6.095 17.692 1.00 58.44 311 THR A O 1
ATOM 2332 N N . THR A 1 312 ? -31.835 -8.257 18.023 1.00 46.62 312 THR A N 1
ATOM 2333 C CA . THR A 1 312 ? -33.166 -8.766 17.667 1.00 46.62 312 THR A CA 1
ATOM 2334 C C . THR A 1 312 ? -34.029 -8.797 18.936 1.00 46.62 312 THR A C 1
ATOM 2336 O O . THR A 1 312 ? -33.723 -9.584 19.832 1.00 46.62 312 THR A O 1
ATOM 2339 N N . PRO A 1 313 ? -35.086 -7.972 19.080 1.00 46.56 313 PRO A N 1
ATOM 2340 C CA . PRO A 1 313 ? -35.991 -8.099 20.216 1.00 46.56 313 PRO A CA 1
ATOM 2341 C C . PRO A 1 313 ? -36.679 -9.461 20.130 1.00 46.56 313 PRO A C 1
ATOM 2343 O O . PRO A 1 313 ? -37.166 -9.832 19.059 1.00 46.56 313 PRO A O 1
ATOM 2346 N N . GLU A 1 314 ? -36.742 -10.197 21.241 1.00 46.50 314 GLU A N 1
ATOM 2347 C CA . GLU A 1 314 ? -37.631 -11.352 21.361 1.00 46.50 314 GLU A CA 1
ATOM 2348 C C . GLU A 1 314 ? -39.059 -10.893 21.038 1.00 46.50 314 GLU A C 1
ATOM 2350 O O . GLU A 1 314 ? -39.733 -10.259 21.852 1.00 46.50 314 GLU A O 1
ATOM 2355 N N . ALA A 1 315 ? -39.524 -11.183 19.821 1.00 45.09 315 ALA A N 1
ATOM 2356 C CA . ALA A 1 315 ? -40.929 -11.064 19.480 1.00 45.09 315 ALA A CA 1
ATOM 2357 C C . ALA A 1 315 ? -41.693 -11.985 20.438 1.00 45.09 315 ALA A C 1
ATOM 2359 O O . ALA A 1 315 ? -41.494 -13.203 20.448 1.00 45.09 315 ALA A O 1
ATOM 2360 N N . GLY A 1 316 ? -42.486 -11.359 21.306 1.00 45.38 316 GLY A N 1
ATOM 2361 C CA . GLY A 1 316 ? -43.064 -11.966 22.492 1.00 45.38 316 GLY A CA 1
ATOM 2362 C C . GLY A 1 316 ? -43.709 -13.321 22.232 1.00 45.38 316 GLY A C 1
ATOM 2363 O O . GLY A 1 316 ? -44.646 -13.453 21.444 1.00 45.38 316 GLY A O 1
ATOM 2364 N N . ARG A 1 317 ? -43.264 -14.324 22.992 1.00 44.19 317 ARG A N 1
ATOM 2365 C CA . ARG A 1 317 ? -44.091 -15.493 23.286 1.00 44.19 317 ARG A CA 1
ATOM 2366 C C . ARG A 1 317 ? -45.230 -15.031 24.187 1.00 44.19 317 ARG A C 1
ATOM 2368 O O . ARG A 1 317 ? -45.108 -15.008 25.409 1.00 44.19 317 ARG A O 1
ATOM 2375 N N . SER A 1 318 ? -46.323 -14.617 23.554 1.00 43.66 318 SER A N 1
ATOM 2376 C CA . SER A 1 318 ? -47.612 -14.467 24.216 1.00 43.66 318 SER A CA 1
ATOM 2377 C C . SER A 1 318 ? -48.031 -15.836 24.750 1.00 43.66 318 SER A C 1
ATOM 2379 O O . SER A 1 318 ? -48.103 -16.805 23.993 1.00 43.66 318 SER A O 1
ATOM 2381 N N . ARG A 1 319 ? -48.249 -15.916 26.065 1.00 45.34 319 ARG A N 1
ATOM 2382 C CA . ARG A 1 319 ? -48.892 -17.059 26.714 1.00 45.34 319 ARG A CA 1
ATOM 2383 C C . ARG A 1 319 ? -50.338 -17.150 26.218 1.00 45.34 319 ARG A C 1
ATOM 2385 O O . ARG A 1 319 ? -51.077 -16.176 26.347 1.00 45.34 319 ARG A O 1
ATOM 2392 N N . ALA A 1 320 ? -50.723 -18.324 25.737 1.00 49.56 320 ALA A N 1
ATOM 2393 C CA . ALA A 1 320 ? -52.080 -18.849 25.814 1.00 49.56 320 ALA A CA 1
ATOM 2394 C C . ALA A 1 320 ? -51.973 -20.296 26.299 1.00 49.56 320 ALA A C 1
ATOM 2396 O O . ALA A 1 320 ? -51.072 -21.002 25.788 1.00 49.56 320 ALA A O 1
#

Foldseek 3Di:
DQQALVVLVVVQVPDPDHDVVSVVVNVVQCVVVVGDHDRGPDQLLVLLLLLLLLCLLLVNDDDPPPVSLVVLVVQQDLLFHDSDPPHDHFLLSRLSSQLSCVSVVRHDDSVSQVQQDPPQFGGGDPPDPDDFLLSLLSNLSNLQSVCVVPPVVSVVVNASSLLSSLVQQDPQLFDDGPFWQWSLVSRLSNLSSCLVGYDCVSRVVSLVSNLVSLLVQQDPQLAHDDPDGALQSRLSSLCSLQVNPDDCDPSSLVSLVSSLVRLDLVDQPGDFTTDDVHGDDSRSSSSSSSVSSVSSCVVCVVVSVVVVVVPDPPPDPDDD

InterPro domains:
  IPR008930 Terpenoid cyclases/protein prenyltransferase alpha-alpha toroid [SSF48239] (22-267)
  IPR032696 Squalene cyclase, C-terminal [PF13243] (132-236)

Radius of gyration: 21.41 Å; chains: 1; bounding box: 75×40×64 Å

Sequence (320 aa):
MGASPAATAVWLGHRRTDDPAARRYLDAVVARQGGPVPCCTPITVFERSWTLATLARVGLPVDPGARLLAELAAALGPDGAATGPGLPADADTTSTVLYALARLGRPVDPASLLHYDLGSHFCTWRGEDGQSVTTNAHVLEALGWHARHGADRYTARVASLAGWLREVQGPDGLWTDRWHASPYYATCCAVSALAGHAPPEVADTAIDRAVERILADQRDDGGWGRWSSTAEETAYAVQILLGSGRPIRPAVTAAVCRAVGHLRSDRSDYPPLWHDKDLYAPILIVRAAVIAARKLVLAVAPTINQALSTTTPEAGRSRA

pLDDT: mean 93.35, std 10.0, range [43.66, 98.94]

Organism: NCBI:txid1410949